Protein AF-A0A8T4Q9F1-F1 (afdb_monomer)

Structure (mmCIF, N/CA/C/O backbone):
data_AF-A0A8T4Q9F1-F1
#
_entry.id   AF-A0A8T4Q9F1-F1
#
loop_
_atom_site.group_PDB
_atom_site.id
_atom_site.type_symbol
_atom_site.label_atom_id
_atom_site.label_alt_id
_atom_site.label_comp_id
_atom_site.label_asym_id
_atom_site.label_entity_id
_atom_site.label_seq_id
_atom_site.pdbx_PDB_ins_code
_atom_site.Cartn_x
_atom_site.Cartn_y
_atom_site.Cartn_z
_atom_site.occupancy
_atom_site.B_iso_or_equiv
_atom_site.auth_seq_id
_atom_site.auth_comp_id
_atom_site.auth_asym_id
_atom_site.auth_atom_id
_atom_site.pdbx_PDB_model_num
ATOM 1 N N . MET A 1 1 ? 39.141 55.360 14.467 1.00 38.28 1 MET A N 1
ATOM 2 C CA . MET A 1 1 ? 37.665 55.366 14.444 1.00 38.28 1 MET A CA 1
ATOM 3 C C . MET A 1 1 ? 37.209 54.286 13.476 1.00 38.28 1 MET A C 1
ATOM 5 O O . MET A 1 1 ? 37.645 54.341 12.340 1.00 38.28 1 MET A O 1
ATOM 9 N N . VAL A 1 2 ? 36.342 53.379 13.956 1.00 38.06 2 VAL A N 1
ATOM 10 C CA . VAL A 1 2 ? 35.411 52.518 13.183 1.00 38.06 2 VAL A CA 1
ATOM 11 C C . VAL A 1 2 ? 36.057 51.375 12.369 1.00 38.06 2 VAL A C 1
ATOM 13 O O . VAL A 1 2 ? 37.018 51.597 11.656 1.00 38.06 2 VAL A O 1
ATOM 16 N N . ASN A 1 3 ? 35.577 50.131 12.326 1.00 32.66 3 ASN A N 1
ATOM 17 C CA . ASN A 1 3 ? 34.768 49.285 13.208 1.00 32.66 3 ASN A CA 1
ATOM 18 C C . ASN A 1 3 ? 34.869 47.852 12.635 1.00 32.66 3 ASN A C 1
ATOM 20 O O . ASN A 1 3 ? 35.064 47.673 11.433 1.00 32.66 3 ASN A O 1
ATOM 24 N N . LYS A 1 4 ? 34.725 46.838 13.491 1.00 44.53 4 LYS A N 1
ATOM 25 C CA . LYS A 1 4 ? 34.670 45.411 13.133 1.00 44.53 4 LYS A CA 1
ATOM 26 C C . LYS A 1 4 ? 33.524 45.120 12.158 1.00 44.53 4 LYS A C 1
ATOM 28 O 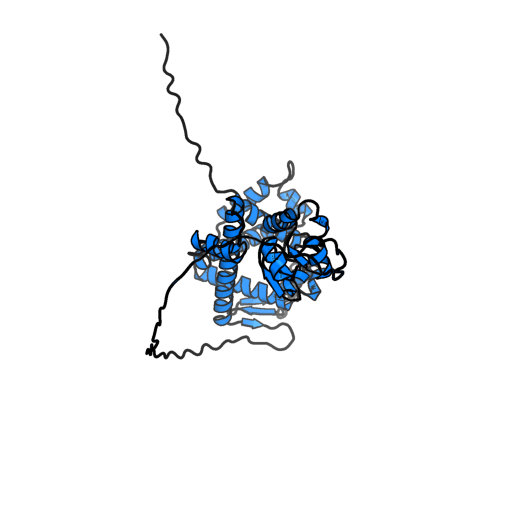O . LYS A 1 4 ? 32.406 45.538 12.433 1.00 44.53 4 LYS A O 1
ATOM 33 N N . MET A 1 5 ? 33.748 44.261 11.160 1.00 41.81 5 MET A N 1
ATOM 34 C CA . MET A 1 5 ? 32.703 43.365 10.640 1.00 41.81 5 MET A CA 1
ATOM 35 C C . MET A 1 5 ? 33.297 42.016 10.219 1.00 41.81 5 MET A C 1
ATOM 37 O O . MET A 1 5 ? 33.748 41.826 9.094 1.00 41.81 5 MET A O 1
ATOM 41 N N . ALA A 1 6 ? 33.253 41.061 11.147 1.00 40.97 6 ALA A N 1
ATOM 42 C CA . ALA A 1 6 ? 33.305 39.640 10.841 1.00 40.97 6 ALA A CA 1
ATOM 43 C C . ALA A 1 6 ? 31.920 39.218 10.322 1.00 40.97 6 ALA A C 1
ATOM 45 O O . ALA A 1 6 ? 30.938 39.277 11.062 1.00 40.97 6 ALA A O 1
ATOM 46 N N . LYS A 1 7 ? 31.820 38.809 9.052 1.00 39.88 7 LYS A N 1
ATOM 47 C CA . LYS A 1 7 ? 30.617 38.153 8.522 1.00 39.88 7 LYS A CA 1
ATOM 48 C C . LYS A 1 7 ? 30.745 36.644 8.714 1.00 39.88 7 LYS A C 1
ATOM 50 O O . LYS A 1 7 ? 31.521 35.975 8.040 1.00 39.88 7 LYS A O 1
ATOM 55 N N . SER A 1 8 ? 29.959 36.141 9.658 1.00 34.44 8 SER A N 1
ATOM 56 C CA . SER A 1 8 ? 29.651 34.727 9.861 1.00 34.44 8 SER A CA 1
ATOM 57 C C . SER A 1 8 ? 29.004 34.130 8.603 1.00 34.44 8 SER A C 1
ATOM 59 O O . SER A 1 8 ? 27.980 34.627 8.137 1.00 34.44 8 SER A O 1
ATOM 61 N N . ARG A 1 9 ? 29.595 33.062 8.050 1.00 37.81 9 ARG A N 1
ATOM 62 C CA . ARG A 1 9 ? 28.952 32.162 7.081 1.00 37.81 9 ARG A CA 1
ATOM 63 C C . ARG A 1 9 ? 28.342 30.997 7.864 1.00 37.81 9 ARG A C 1
ATOM 65 O O . ARG A 1 9 ? 29.061 30.087 8.265 1.00 37.81 9 ARG A O 1
ATOM 72 N N . LYS A 1 10 ? 27.024 31.014 8.083 1.00 33.78 10 LYS A N 1
ATOM 73 C CA . LYS A 1 10 ? 26.267 29.823 8.501 1.00 33.78 10 LYS A CA 1
ATOM 74 C C . LYS A 1 10 ? 25.841 29.050 7.252 1.00 33.78 10 LYS A C 1
ATOM 76 O O . LYS A 1 10 ? 25.086 29.562 6.431 1.00 33.78 10 LYS A O 1
ATOM 81 N N . SER A 1 11 ? 26.355 27.830 7.126 1.00 34.31 11 SER A N 1
ATOM 82 C CA . SER A 1 11 ? 25.918 26.824 6.156 1.00 34.31 11 SER A CA 1
ATOM 83 C C . SER A 1 11 ? 24.488 26.373 6.488 1.00 34.31 11 SER A C 1
ATOM 85 O O . SER A 1 11 ? 24.215 25.962 7.617 1.00 34.31 11 SER A O 1
ATOM 87 N N . LYS A 1 12 ? 23.570 26.488 5.520 1.00 32.50 12 LYS A N 1
ATOM 88 C CA . LYS A 1 12 ? 22.216 25.917 5.571 1.00 32.50 12 LYS A CA 1
ATOM 89 C C . LYS A 1 12 ? 22.329 24.400 5.381 1.00 32.50 12 LYS A C 1
ATOM 91 O O . LYS A 1 12 ? 22.600 23.940 4.278 1.00 32.50 12 LYS A O 1
ATOM 96 N N . LYS A 1 13 ? 22.082 23.623 6.438 1.00 35.84 13 LYS A N 1
ATOM 97 C CA . LYS A 1 13 ? 21.675 22.217 6.302 1.00 35.84 13 LYS A CA 1
ATOM 98 C C . LYS A 1 13 ? 20.203 22.205 5.883 1.00 35.84 13 LYS A C 1
ATOM 100 O O . LYS A 1 13 ? 19.342 22.519 6.699 1.00 35.84 13 LYS A O 1
ATOM 105 N N . ASN A 1 14 ? 19.924 21.881 4.622 1.00 32.72 14 ASN A N 1
ATOM 106 C CA . ASN A 1 14 ? 18.566 21.594 4.161 1.00 32.72 14 ASN A CA 1
ATOM 107 C C . ASN A 1 14 ? 18.160 20.197 4.651 1.00 32.72 14 ASN A C 1
ATOM 109 O O . ASN A 1 14 ? 18.843 19.211 4.382 1.00 32.72 14 ASN A O 1
ATOM 113 N N . GLY A 1 15 ? 17.071 20.148 5.421 1.00 33.56 15 GLY A N 1
ATOM 114 C CA . GLY A 1 15 ? 16.496 18.934 5.987 1.00 33.56 15 GLY A CA 1
ATOM 115 C C . GLY A 1 15 ? 15.670 18.163 4.960 1.00 33.56 15 GLY A C 1
ATOM 116 O O . GLY A 1 15 ? 14.719 18.686 4.388 1.00 33.56 15 GLY A O 1
ATOM 117 N N . LYS A 1 16 ? 16.037 16.896 4.780 1.00 39.25 16 LYS A N 1
ATOM 118 C CA . LYS A 1 16 ? 15.388 15.852 3.977 1.00 39.25 16 LYS A CA 1
ATOM 119 C C . LYS A 1 16 ? 14.131 15.322 4.704 1.00 39.25 16 LYS A C 1
ATOM 121 O O . LYS A 1 16 ? 14.110 14.172 5.117 1.00 39.25 16 LYS A O 1
ATOM 126 N N . ARG A 1 17 ? 13.145 16.191 4.985 1.00 38.00 17 ARG A N 1
ATOM 127 C CA . ARG A 1 17 ? 12.007 15.907 5.902 1.00 38.00 17 ARG A CA 1
ATOM 128 C C . ARG A 1 17 ? 10.610 16.109 5.287 1.00 38.00 17 ARG A C 1
ATOM 130 O O . ARG A 1 17 ? 9.630 16.138 6.015 1.00 38.00 17 ARG A O 1
ATOM 137 N N . ASN A 1 18 ? 10.512 16.300 3.971 1.00 39.88 18 ASN A N 1
ATOM 138 C CA . ASN A 1 18 ? 9.277 16.709 3.285 1.00 39.88 18 ASN A CA 1
ATOM 139 C C . ASN A 1 18 ? 8.565 15.599 2.487 1.00 39.88 18 ASN A C 1
ATOM 141 O O . ASN A 1 18 ? 7.410 15.797 2.136 1.00 39.88 18 ASN A O 1
ATOM 145 N N . SER A 1 19 ? 9.197 14.453 2.207 1.00 36.41 19 SER A N 1
ATOM 146 C CA . SER A 1 19 ? 8.595 13.444 1.314 1.00 36.41 19 SER A CA 1
ATOM 147 C C . SER A 1 19 ? 7.655 12.462 2.019 1.00 36.41 19 SER A C 1
ATOM 149 O O . SER A 1 19 ? 6.619 12.126 1.463 1.00 36.41 19 SER A O 1
ATOM 151 N N . THR A 1 20 ? 7.981 12.014 3.234 1.00 40.06 20 THR A N 1
ATOM 152 C CA . THR A 1 20 ? 7.113 11.125 4.035 1.00 40.06 20 THR A CA 1
ATOM 153 C C . THR A 1 20 ? 5.853 11.844 4.514 1.00 40.06 20 THR A C 1
ATOM 155 O O . THR A 1 20 ? 4.781 11.257 4.579 1.00 40.06 20 THR A O 1
ATOM 158 N N . ARG A 1 21 ? 5.976 13.151 4.752 1.00 43.66 21 ARG A N 1
ATOM 159 C CA . ARG A 1 21 ? 4.909 14.046 5.197 1.00 43.66 21 ARG A CA 1
ATOM 160 C C . ARG A 1 21 ? 3.755 14.143 4.195 1.00 43.66 21 ARG A C 1
ATOM 162 O O . ARG A 1 21 ? 2.612 13.895 4.547 1.00 43.66 21 ARG A O 1
ATOM 169 N N . ASN A 1 22 ? 4.068 14.394 2.925 1.00 33.06 22 ASN A N 1
ATOM 170 C CA . ASN A 1 22 ? 3.056 14.536 1.874 1.00 33.06 22 ASN A CA 1
ATOM 171 C C . ASN A 1 22 ? 2.354 13.203 1.532 1.00 33.06 22 ASN A C 1
ATOM 173 O O . ASN A 1 22 ? 1.244 13.217 1.014 1.00 33.06 22 ASN A O 1
ATOM 177 N N . PHE A 1 23 ? 2.987 12.061 1.823 1.00 39.44 23 PHE A N 1
ATOM 178 C CA . PHE A 1 23 ? 2.422 10.728 1.591 1.00 39.44 23 PHE A CA 1
ATOM 179 C C . PHE A 1 23 ? 1.445 10.314 2.702 1.00 39.44 23 PHE A C 1
ATOM 181 O O . PHE A 1 23 ? 0.358 9.828 2.408 1.00 39.44 23 PHE A O 1
ATOM 188 N N . ILE A 1 24 ? 1.789 10.579 3.968 1.00 43.66 24 ILE A N 1
ATOM 189 C CA . ILE A 1 24 ? 0.902 10.328 5.116 1.00 43.66 24 ILE A CA 1
ATOM 190 C C . ILE A 1 24 ? -0.340 11.235 5.042 1.00 43.66 24 ILE A C 1
ATOM 192 O O . ILE A 1 24 ? -1.453 10.748 5.211 1.00 43.66 24 ILE A O 1
ATOM 196 N N . LEU A 1 25 ? -0.168 12.512 4.681 1.00 39.31 25 LEU A N 1
ATOM 197 C CA . LEU A 1 25 ? -1.268 13.457 4.434 1.00 39.31 25 LEU A CA 1
ATOM 198 C C . LEU A 1 25 ? -2.156 13.053 3.251 1.00 39.31 25 LEU A C 1
ATOM 200 O O . LEU A 1 25 ? -3.374 13.138 3.353 1.00 39.31 25 LEU A O 1
ATOM 204 N N . GLY A 1 26 ? -1.568 12.572 2.151 1.00 41.94 26 GLY A N 1
ATOM 205 C CA . GLY A 1 26 ? -2.329 12.069 1.004 1.00 41.94 26 GLY A CA 1
ATOM 206 C C . GLY A 1 26 ? -3.182 10.847 1.352 1.00 41.94 26 GLY A C 1
ATOM 207 O O . GLY A 1 26 ? -4.326 10.770 0.923 1.00 41.94 26 GLY A O 1
ATOM 208 N N . LEU A 1 27 ? -2.664 9.936 2.184 1.00 44.47 27 LEU A N 1
ATOM 209 C CA . LEU A 1 27 ? -3.412 8.774 2.673 1.00 44.47 27 LEU A CA 1
ATOM 210 C C . LEU A 1 27 ? -4.505 9.159 3.678 1.00 44.47 27 LEU A C 1
ATOM 212 O O . LEU A 1 27 ? -5.595 8.608 3.599 1.00 44.47 27 LEU A O 1
ATOM 216 N N . ILE A 1 28 ? -4.252 10.120 4.574 1.00 47.94 28 ILE A N 1
ATOM 217 C CA . ILE A 1 28 ? -5.262 10.643 5.513 1.00 47.94 28 ILE A CA 1
ATOM 218 C C . ILE A 1 28 ? -6.404 11.318 4.749 1.00 47.94 28 ILE A C 1
ATOM 220 O O . ILE A 1 28 ? -7.565 11.035 5.015 1.00 47.94 28 ILE A O 1
ATOM 224 N N . ILE A 1 29 ? -6.092 12.173 3.772 1.00 47.12 29 ILE A N 1
ATOM 225 C CA . ILE A 1 29 ? -7.098 12.896 2.982 1.00 47.12 29 ILE A CA 1
ATOM 226 C C . ILE A 1 29 ? -7.872 11.931 2.072 1.00 47.12 29 ILE A C 1
ATOM 228 O O . ILE A 1 29 ? -9.091 12.024 2.003 1.00 47.12 29 ILE A O 1
ATOM 232 N N . LEU A 1 30 ? -7.206 10.962 1.433 1.00 39.56 30 LEU A N 1
ATOM 233 C CA . LEU A 1 30 ? -7.867 9.940 0.610 1.00 39.56 30 LEU A CA 1
ATOM 234 C C . LEU A 1 30 ? -8.804 9.052 1.446 1.00 39.56 30 LEU A C 1
ATOM 236 O O . LEU A 1 30 ? -9.907 8.741 1.007 1.00 39.56 30 LEU A O 1
ATOM 240 N N . PHE A 1 31 ? -8.399 8.679 2.663 1.00 47.72 31 PHE A N 1
ATOM 241 C CA . PHE A 1 31 ? -9.217 7.848 3.549 1.00 47.72 31 PHE A CA 1
ATOM 242 C C . PHE A 1 31 ? -10.358 8.638 4.210 1.00 47.72 31 PHE A C 1
ATOM 244 O O . PHE A 1 31 ? -11.457 8.107 4.353 1.00 47.72 31 PHE A O 1
ATOM 251 N N . LEU A 1 32 ? -10.145 9.922 4.531 1.00 44.62 32 LEU A N 1
ATOM 252 C CA . LEU A 1 32 ? -11.214 10.828 4.957 1.00 44.62 32 LEU A CA 1
ATOM 253 C C . LEU A 1 32 ? -12.250 10.993 3.840 1.00 44.62 32 LEU A C 1
ATOM 255 O O . LEU A 1 32 ? -13.429 10.821 4.102 1.00 44.62 32 LEU A O 1
ATOM 259 N N . VAL A 1 33 ? -11.840 11.189 2.582 1.00 44.47 33 VAL A N 1
ATOM 260 C CA . VAL A 1 33 ? -12.768 11.312 1.437 1.00 44.47 33 VAL A CA 1
ATOM 261 C C . VAL A 1 33 ? -13.593 10.035 1.198 1.00 44.47 33 VAL A C 1
ATOM 263 O O . VAL A 1 33 ? -14.753 10.132 0.810 1.00 44.47 33 VAL A O 1
ATOM 266 N N . VAL A 1 34 ? -13.065 8.843 1.507 1.00 42.94 34 VAL A N 1
ATOM 267 C CA . VAL A 1 34 ? -13.836 7.578 1.473 1.00 42.94 34 VAL A CA 1
ATOM 268 C C . VAL A 1 34 ? -14.749 7.415 2.702 1.00 42.94 34 VAL A C 1
ATOM 270 O O . VAL A 1 34 ? -15.798 6.777 2.614 1.00 42.94 34 VAL A O 1
ATOM 273 N N . ALA A 1 35 ? -14.414 8.026 3.842 1.00 44.94 35 ALA A N 1
ATOM 274 C CA . ALA A 1 35 ? -15.287 8.075 5.017 1.00 44.94 35 ALA A CA 1
ATOM 275 C C . ALA A 1 35 ? -16.473 9.055 4.855 1.00 44.94 35 ALA A C 1
ATOM 277 O O . ALA A 1 35 ? -17.467 8.926 5.572 1.00 44.94 35 ALA A O 1
ATOM 278 N N . ILE A 1 36 ? -16.409 9.983 3.893 1.00 47.00 36 ILE A N 1
ATOM 279 C CA . ILE A 1 36 ? -17.383 11.067 3.671 1.00 47.00 36 ILE A CA 1
ATOM 280 C C . ILE A 1 36 ? -18.444 10.661 2.636 1.00 47.00 36 ILE A C 1
ATOM 282 O O . ILE A 1 36 ? -18.662 11.310 1.619 1.00 47.00 36 ILE A O 1
ATOM 286 N N . VAL A 1 37 ? -19.158 9.569 2.906 1.00 42.25 37 VAL A N 1
ATOM 287 C CA . VAL A 1 37 ? -20.523 9.375 2.380 1.00 42.25 37 VAL A CA 1
ATOM 288 C C . VAL A 1 37 ? -21.377 8.754 3.483 1.00 42.25 37 VAL A C 1
ATOM 290 O O . VAL A 1 37 ? -21.881 7.643 3.365 1.00 42.25 37 VAL A O 1
ATOM 293 N N . VAL A 1 38 ? -21.531 9.466 4.599 1.00 46.28 38 VAL A N 1
ATOM 294 C CA . VAL A 1 38 ? -22.554 9.142 5.598 1.00 46.28 38 VAL A CA 1
ATOM 295 C C . VAL A 1 38 ? -23.285 10.417 5.962 1.00 46.28 38 VAL A C 1
ATOM 297 O O . VAL A 1 38 ? -22.778 11.257 6.693 1.00 46.28 38 VAL A O 1
ATOM 300 N N . THR A 1 39 ? -24.528 10.531 5.506 1.00 45.88 39 THR A N 1
ATOM 301 C CA . THR A 1 39 ? -25.526 11.285 6.259 1.00 45.88 39 THR A CA 1
ATOM 302 C C . THR A 1 39 ? -26.802 10.447 6.344 1.00 45.88 39 THR A C 1
ATOM 304 O O . THR A 1 39 ? -27.471 10.201 5.346 1.00 45.88 39 THR A O 1
ATOM 307 N N . LEU A 1 40 ? -27.100 9.967 7.557 1.00 42.16 40 LEU A N 1
ATOM 308 C CA . LEU A 1 40 ? -28.289 10.297 8.360 1.00 42.16 40 LEU A CA 1
ATOM 309 C C . LEU A 1 40 ? -28.811 9.112 9.191 1.00 42.16 40 LEU A C 1
ATOM 311 O O . LEU A 1 40 ? -29.410 8.171 8.684 1.00 42.16 40 LEU A O 1
ATOM 315 N N . THR A 1 41 ? -28.682 9.313 10.506 1.00 47.19 41 THR A N 1
ATOM 316 C CA . THR A 1 41 ? -29.600 8.923 11.590 1.00 47.19 41 THR A CA 1
ATOM 317 C C . THR A 1 41 ? -29.928 7.442 11.771 1.00 47.19 41 THR A C 1
ATOM 319 O O . THR A 1 41 ? -30.798 6.907 11.090 1.00 47.19 41 THR A O 1
ATOM 322 N N . SER A 1 42 ? -29.378 6.845 12.833 1.00 38.22 42 SER A N 1
ATOM 323 C CA . SER A 1 42 ? -30.097 5.909 13.709 1.00 38.22 42 SER A CA 1
ATOM 324 C C . SER A 1 42 ? -29.481 5.906 15.115 1.00 38.22 42 SER A C 1
ATOM 326 O O . SER A 1 42 ? -28.274 6.045 15.278 1.00 38.22 42 SER A O 1
ATOM 328 N N . ASP A 1 43 ? -30.361 5.857 16.111 1.00 38.56 43 ASP A N 1
ATOM 329 C CA . ASP A 1 43 ? -30.145 6.017 17.549 1.00 38.56 43 ASP A CA 1
ATOM 330 C C . ASP A 1 43 ? -28.975 5.226 18.163 1.00 38.56 43 ASP A C 1
ATOM 332 O O . ASP A 1 43 ? -28.823 4.025 17.959 1.00 38.56 43 ASP A O 1
ATOM 336 N N . LEU A 1 44 ? -28.239 5.898 19.056 1.00 41.44 44 LEU A N 1
ATOM 337 C CA . LEU A 1 44 ? -27.177 5.360 19.919 1.00 41.44 44 LEU A CA 1
ATOM 338 C C . LEU A 1 44 ? -27.712 4.457 21.053 1.00 41.44 44 LEU A C 1
ATOM 340 O O . LEU A 1 44 ? -27.317 4.622 22.210 1.00 41.44 44 LEU A O 1
ATOM 344 N N . ASN A 1 45 ? -28.639 3.538 20.763 1.00 54.19 45 ASN A N 1
ATOM 345 C CA . ASN A 1 45 ? -28.955 2.430 21.670 1.00 54.19 45 ASN A CA 1
ATOM 346 C C . ASN A 1 45 ? -29.703 1.273 20.960 1.00 54.19 45 ASN A C 1
ATOM 348 O O . ASN A 1 45 ? -30.939 1.236 20.996 1.00 54.19 45 ASN A O 1
ATOM 352 N N . PRO A 1 46 ? -29.001 0.314 20.328 1.00 47.03 46 PRO A N 1
ATOM 353 C CA . PRO A 1 46 ? -29.633 -0.885 19.782 1.00 47.03 46 PRO A CA 1
ATOM 354 C C . PRO A 1 46 ? -30.058 -1.868 20.899 1.00 47.03 46 PRO A C 1
ATOM 356 O O . PRO A 1 46 ? -29.528 -1.830 22.016 1.00 47.03 46 PRO A O 1
ATOM 359 N N . PRO A 1 47 ? -31.065 -2.730 20.651 1.00 41.56 47 PRO A N 1
ATOM 360 C CA . PRO A 1 47 ? -31.576 -3.674 21.639 1.00 41.56 47 PRO A CA 1
ATOM 361 C C . PRO A 1 47 ? -30.524 -4.737 21.978 1.00 41.56 47 PRO A C 1
ATOM 363 O O . PRO A 1 47 ? -29.871 -5.292 21.102 1.00 41.56 47 PRO A O 1
ATOM 366 N N . LYS A 1 48 ? -30.396 -5.034 23.276 1.00 48.62 48 LYS A N 1
ATOM 367 C CA . LYS A 1 48 ? -29.553 -6.104 23.824 1.00 48.62 48 LYS A CA 1
ATOM 368 C C . LYS A 1 48 ? -30.148 -7.480 23.522 1.00 48.62 48 LYS A C 1
ATOM 370 O O . LYS A 1 48 ? -30.723 -8.086 24.418 1.00 48.62 48 LYS A O 1
ATOM 375 N N . ASP A 1 49 ? -29.963 -7.964 22.307 1.00 49.91 49 ASP A N 1
ATOM 376 C CA . ASP A 1 49 ? -30.058 -9.382 21.962 1.00 49.91 49 ASP A CA 1
ATOM 377 C C . ASP A 1 49 ? -28.787 -9.732 21.168 1.00 49.91 49 ASP A C 1
ATOM 379 O O . ASP A 1 49 ? -28.335 -8.914 20.375 1.00 49.91 49 ASP A O 1
ATOM 383 N N . GLU A 1 50 ? -28.165 -10.881 21.465 1.00 58.38 50 GLU A N 1
ATOM 384 C CA . GLU A 1 50 ? -26.823 -11.320 21.021 1.00 58.38 50 GLU A CA 1
ATOM 385 C C . GLU A 1 50 ? -26.348 -10.708 19.685 1.00 58.38 50 GLU A C 1
ATOM 387 O O . GLU A 1 50 ? -26.724 -11.168 18.608 1.00 58.38 50 GLU A O 1
ATOM 392 N N . GLU A 1 51 ? -25.513 -9.664 19.764 1.00 66.00 51 GLU A N 1
ATOM 393 C CA . GLU A 1 51 ? -24.987 -8.949 18.596 1.00 66.00 51 GLU A CA 1
ATOM 394 C C . GLU A 1 51 ? -24.302 -9.930 17.637 1.00 66.00 51 GLU A C 1
ATOM 396 O O . GLU A 1 51 ? -23.361 -10.637 18.014 1.00 66.00 51 GLU A O 1
ATOM 401 N N . ALA A 1 52 ? -24.788 -9.984 16.394 1.00 85.50 52 ALA A N 1
ATOM 402 C CA . ALA A 1 52 ? -24.273 -10.892 15.379 1.00 85.50 52 ALA A CA 1
ATOM 403 C C . ALA A 1 52 ? -22.775 -10.641 15.152 1.00 85.50 52 ALA A C 1
ATOM 405 O O . ALA A 1 52 ? -22.361 -9.549 14.756 1.00 85.50 52 ALA A O 1
ATOM 406 N N . VAL A 1 53 ? -21.948 -11.661 15.369 1.00 89.12 53 VAL A N 1
ATOM 407 C CA . VAL A 1 53 ? -20.491 -11.586 15.200 1.00 89.12 53 VAL A CA 1
ATOM 408 C C . VAL A 1 53 ? -20.128 -12.043 13.789 1.00 89.12 53 VAL A C 1
ATOM 410 O O . VAL A 1 53 ? -20.575 -13.101 13.361 1.00 89.12 53 VAL A O 1
ATOM 413 N N . ALA A 1 54 ? -19.320 -11.255 13.079 1.00 87.69 54 ALA A N 1
ATOM 414 C CA . ALA A 1 54 ? -18.825 -11.577 11.742 1.00 87.69 54 ALA A CA 1
ATOM 415 C C . ALA A 1 54 ? -17.560 -12.443 11.782 1.00 87.69 54 ALA A C 1
ATOM 417 O O . ALA A 1 54 ? -17.395 -13.330 10.948 1.00 87.69 54 ALA A O 1
ATOM 418 N N . ALA A 1 55 ? -16.679 -12.203 12.755 1.00 90.31 55 ALA A N 1
ATOM 419 C CA . ALA A 1 55 ? -15.523 -13.048 13.028 1.00 90.31 55 ALA A CA 1
ATOM 420 C C . ALA A 1 55 ? -15.019 -12.869 14.466 1.00 90.31 55 ALA A C 1
ATOM 422 O O . ALA A 1 55 ? -15.343 -11.884 15.133 1.00 90.31 55 ALA A O 1
ATOM 423 N N . THR A 1 56 ? -14.184 -13.791 14.935 1.00 88.44 56 THR A N 1
ATOM 424 C CA . THR A 1 56 ? -13.377 -13.611 16.145 1.00 88.44 56 THR A CA 1
ATOM 425 C C . THR A 1 56 ? -11.898 -13.808 15.853 1.00 88.44 56 THR A C 1
ATOM 427 O O . THR A 1 56 ? -11.547 -14.737 15.131 1.00 88.44 56 THR A O 1
ATOM 430 N N . VAL A 1 57 ? -11.045 -12.978 16.452 1.00 88.56 57 VAL A N 1
ATOM 431 C CA . VAL A 1 57 ? -9.585 -13.004 16.297 1.00 88.56 57 VAL A CA 1
ATOM 432 C C . VAL A 1 57 ? -8.943 -13.059 17.681 1.00 88.56 57 VAL A C 1
ATOM 434 O O . VAL A 1 57 ? -8.984 -12.084 18.430 1.00 88.56 57 VAL A O 1
ATOM 437 N N . ASN A 1 58 ? -8.374 -14.204 18.057 1.00 87.88 58 ASN A N 1
ATOM 438 C CA . ASN A 1 58 ? -7.821 -14.462 19.394 1.00 87.88 58 ASN A CA 1
ATOM 439 C C . ASN A 1 58 ? -8.824 -14.140 20.528 1.00 87.88 58 ASN A C 1
ATOM 441 O O . ASN A 1 58 ? -8.465 -13.594 21.572 1.00 87.88 58 ASN A O 1
ATOM 445 N N . GLY A 1 59 ? -10.107 -14.442 20.297 1.00 83.50 59 GLY A N 1
ATOM 446 C CA . GLY A 1 59 ? -11.215 -14.163 21.218 1.00 83.50 59 GLY A CA 1
ATOM 447 C C . GLY A 1 59 ? -11.793 -12.741 21.148 1.00 83.50 59 GLY A C 1
ATOM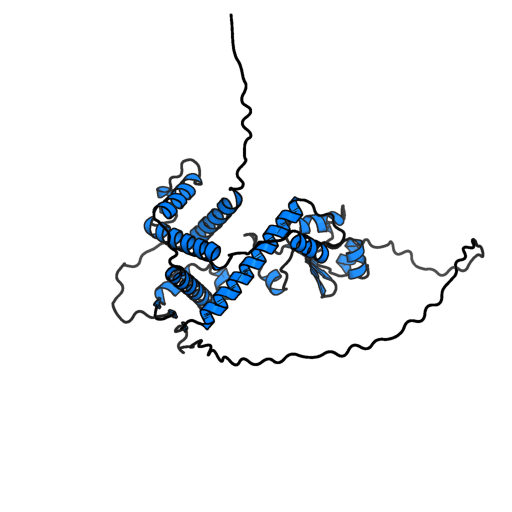 448 O O . GLY A 1 59 ? -12.842 -12.491 21.745 1.00 83.50 59 GLY A O 1
ATOM 449 N N . GLU A 1 60 ? -11.169 -11.820 20.409 1.00 80.88 60 GLU A N 1
ATOM 450 C CA . GLU A 1 60 ? -11.712 -10.484 20.140 1.00 80.88 60 GLU A CA 1
ATOM 451 C C . GLU A 1 60 ? -12.779 -10.555 19.044 1.00 80.88 60 GLU A C 1
ATOM 453 O O . GLU A 1 60 ? -12.567 -11.178 18.007 1.00 80.88 60 GLU A O 1
ATOM 458 N N . LYS A 1 61 ? -13.948 -9.949 19.273 1.00 84.75 61 LYS A N 1
ATOM 459 C CA . LYS A 1 61 ? -15.093 -10.031 18.357 1.00 84.75 61 LYS A CA 1
ATOM 460 C C . LYS A 1 61 ? -15.071 -8.896 17.339 1.00 84.75 61 LYS A C 1
ATOM 462 O O . LYS A 1 61 ? -14.984 -7.732 17.714 1.00 84.75 61 LYS A O 1
ATOM 467 N N . ILE A 1 62 ? -15.268 -9.244 16.073 1.00 80.94 62 ILE A N 1
ATOM 468 C CA . ILE A 1 62 ? -15.589 -8.318 14.987 1.00 80.94 62 ILE A CA 1
ATOM 469 C C . ILE A 1 62 ? -17.092 -8.431 14.738 1.00 80.94 62 ILE A C 1
ATOM 471 O O . ILE A 1 62 ? -17.581 -9.479 14.315 1.00 80.94 62 ILE A O 1
ATOM 475 N N . TYR A 1 63 ? -17.837 -7.369 15.031 1.00 83.69 63 TYR A N 1
ATOM 476 C CA . TYR A 1 63 ? -19.295 -7.361 14.903 1.00 83.69 63 TYR A CA 1
ATOM 477 C C . TYR A 1 63 ? -19.746 -7.183 13.452 1.00 83.69 63 TYR A C 1
ATOM 479 O O . TYR A 1 63 ? -19.140 -6.437 12.682 1.00 83.69 63 TYR A O 1
ATOM 487 N N . SER A 1 64 ? -20.846 -7.845 13.093 1.00 87.00 64 SER A N 1
ATOM 488 C CA . SER A 1 64 ? -21.418 -7.775 11.741 1.00 87.00 64 SER A CA 1
ATOM 489 C C . SER A 1 64 ? -21.910 -6.374 11.408 1.00 87.00 64 SER A C 1
ATOM 491 O O . SER A 1 64 ? -21.713 -5.923 10.290 1.00 87.00 64 SER A O 1
ATOM 493 N N . GLU A 1 65 ? -22.464 -5.652 12.386 1.00 83.50 65 GLU A N 1
ATOM 494 C CA . GLU A 1 65 ? -22.891 -4.260 12.211 1.00 83.50 65 GLU A CA 1
ATOM 495 C C . GLU A 1 65 ? -21.728 -3.355 11.790 1.00 83.50 65 GLU A C 1
ATOM 497 O O . GLU A 1 65 ? -21.863 -2.554 10.868 1.00 83.50 65 GLU A O 1
ATOM 502 N N . TYR A 1 66 ? -20.554 -3.528 12.406 1.00 77.94 66 TYR A N 1
ATOM 503 C CA . TYR A 1 66 ? -19.359 -2.785 12.015 1.00 77.94 66 TYR A CA 1
ATOM 504 C C . TYR A 1 66 ? -18.929 -3.137 10.587 1.00 77.94 66 TYR A C 1
ATOM 506 O O . TYR A 1 66 ? -18.682 -2.235 9.788 1.00 77.94 66 TYR A O 1
ATOM 514 N N . LEU A 1 67 ? -18.869 -4.430 10.246 1.00 82.44 67 LEU A N 1
ATOM 515 C CA . LEU A 1 67 ? -18.528 -4.877 8.892 1.00 82.44 67 LEU A CA 1
ATOM 516 C C . LEU A 1 67 ? -19.491 -4.298 7.846 1.00 82.44 67 LEU A C 1
ATOM 518 O O . LEU A 1 67 ? -19.047 -3.798 6.814 1.00 82.44 67 LEU A O 1
ATOM 522 N N . ASP A 1 68 ? -20.793 -4.346 8.119 1.00 87.12 68 ASP A N 1
ATOM 523 C CA . ASP A 1 68 ? -21.836 -3.850 7.226 1.00 87.12 68 ASP A CA 1
ATOM 524 C C . ASP A 1 68 ? -21.732 -2.334 7.040 1.00 87.12 68 ASP A C 1
ATOM 526 O O . ASP A 1 68 ? -21.701 -1.868 5.900 1.00 87.12 68 ASP A O 1
ATOM 530 N N . ALA A 1 69 ? -21.553 -1.579 8.126 1.00 79.56 69 ALA A N 1
ATOM 531 C CA . ALA A 1 69 ? -21.361 -0.132 8.073 1.00 79.56 69 ALA A CA 1
ATOM 532 C C . ALA A 1 69 ? -20.096 0.272 7.295 1.00 79.56 69 ALA A C 1
ATOM 534 O O . ALA A 1 69 ? -20.097 1.283 6.594 1.00 79.56 69 ALA A O 1
ATOM 535 N N . GLN A 1 70 ? -19.006 -0.501 7.383 1.00 76.19 70 GLN A N 1
ATOM 536 C CA . GLN A 1 70 ? -17.821 -0.259 6.551 1.00 76.19 70 GLN A CA 1
ATOM 537 C C . GLN A 1 70 ? -18.057 -0.667 5.088 1.00 76.19 70 GLN A C 1
ATOM 539 O O . GLN A 1 70 ? -17.581 0.012 4.179 1.00 76.19 70 GLN A O 1
ATOM 544 N N . TYR A 1 71 ? -18.814 -1.737 4.833 1.00 84.81 71 TYR A N 1
ATOM 545 C CA . TYR A 1 71 ? -19.107 -2.192 3.474 1.00 84.81 71 TYR A CA 1
ATOM 546 C C . TYR A 1 71 ? -20.027 -1.236 2.712 1.00 84.81 71 TYR A C 1
ATOM 548 O O . TYR A 1 71 ? -19.874 -1.052 1.505 1.00 84.81 71 TYR A O 1
ATOM 556 N N . GLU A 1 72 ? -20.963 -0.589 3.404 1.00 88.81 72 GLU A N 1
ATOM 557 C CA . GLU A 1 72 ? -21.836 0.429 2.814 1.00 88.81 72 GLU A CA 1
ATOM 558 C C . GLU A 1 72 ? -21.049 1.608 2.230 1.00 88.81 72 GLU A C 1
ATOM 560 O O . GLU A 1 72 ? -21.449 2.148 1.196 1.00 88.81 72 GLU A O 1
ATOM 565 N N . LYS A 1 73 ? -19.888 1.934 2.814 1.00 76.88 73 LYS A N 1
ATOM 566 C CA . LYS A 1 73 ? -18.981 2.986 2.327 1.00 76.88 73 LYS A CA 1
ATOM 567 C C . LYS A 1 73 ? -18.229 2.601 1.056 1.00 76.88 73 LYS A C 1
ATOM 569 O O . LYS A 1 73 ? -17.714 3.476 0.368 1.00 76.88 73 LYS A O 1
ATOM 574 N N . VAL A 1 74 ? -18.157 1.311 0.720 1.00 77.12 74 VAL A N 1
ATOM 575 C CA . VAL A 1 74 ? -17.522 0.862 -0.523 1.00 77.12 74 VAL A CA 1
ATOM 576 C C . VAL A 1 74 ? -18.365 1.362 -1.702 1.00 77.12 74 VAL A C 1
ATOM 578 O O . VAL A 1 74 ? -19.550 1.000 -1.777 1.00 77.12 74 VAL A O 1
ATOM 581 N N . PRO A 1 75 ? -17.784 2.144 -2.638 1.00 82.69 75 PRO A N 1
ATOM 582 C CA . PRO A 1 75 ? -18.480 2.609 -3.832 1.00 82.69 75 PRO A CA 1
ATOM 583 C C . PRO A 1 75 ? -19.145 1.454 -4.576 1.00 82.69 75 PRO A C 1
ATOM 585 O O . PRO A 1 75 ? -18.541 0.396 -4.762 1.00 82.69 75 PRO A O 1
ATOM 588 N N . GLU A 1 76 ? -20.386 1.649 -5.025 1.00 84.44 76 GLU A N 1
ATOM 589 C CA . GLU A 1 76 ? -21.185 0.588 -5.653 1.00 84.44 76 GLU A CA 1
ATOM 590 C C . GLU A 1 76 ? -20.462 -0.059 -6.844 1.00 84.44 76 GLU A C 1
ATOM 592 O O . GLU A 1 76 ? -20.533 -1.272 -7.033 1.00 84.44 76 GLU A O 1
ATOM 597 N N . GLN A 1 77 ? -19.684 0.735 -7.583 1.00 82.44 77 GLN A N 1
ATOM 598 C CA . GLN A 1 77 ? -18.894 0.296 -8.732 1.00 82.44 77 GLN A CA 1
ATOM 599 C C . GLN A 1 77 ? -17.820 -0.736 -8.355 1.00 82.44 77 GLN A C 1
ATOM 601 O O . GLN A 1 77 ? -17.476 -1.584 -9.173 1.00 82.44 77 GLN A O 1
ATOM 606 N N . LEU A 1 78 ? -17.311 -0.688 -7.121 1.00 76.00 78 LEU A N 1
ATOM 607 C CA . LEU A 1 78 ? -16.264 -1.584 -6.628 1.00 76.00 78 LEU A CA 1
ATOM 608 C C . LEU A 1 78 ? -16.822 -2.852 -5.977 1.00 76.00 78 LEU A C 1
ATOM 610 O O . LEU A 1 78 ? -16.089 -3.827 -5.821 1.00 76.00 78 LEU A O 1
ATOM 614 N N . ARG A 1 79 ? -18.114 -2.892 -5.625 1.00 80.88 79 ARG A N 1
ATOM 615 C CA . ARG A 1 79 ? -18.708 -4.012 -4.867 1.00 80.88 79 ARG A CA 1
ATOM 616 C C . ARG A 1 79 ? -18.684 -5.351 -5.610 1.00 80.88 79 ARG A C 1
ATOM 618 O O . ARG A 1 79 ? -18.743 -6.396 -4.970 1.00 80.88 79 ARG A O 1
ATOM 625 N N . ALA A 1 80 ? -18.567 -5.338 -6.940 1.00 81.81 80 ALA A N 1
ATOM 626 C CA . ALA A 1 80 ? -18.437 -6.557 -7.741 1.00 81.81 80 ALA A CA 1
ATOM 627 C C . ALA A 1 80 ? -17.100 -7.287 -7.507 1.00 81.81 80 ALA A C 1
ATOM 629 O O . ALA A 1 80 ? -17.063 -8.514 -7.527 1.00 81.81 80 ALA A O 1
ATOM 630 N N . SER A 1 81 ? -16.014 -6.543 -7.279 1.00 76.62 81 SER A N 1
ATOM 631 C CA . SER A 1 81 ? -14.666 -7.081 -7.044 1.00 76.62 81 SER A CA 1
ATOM 632 C C . SER A 1 81 ? -14.236 -7.012 -5.578 1.00 76.62 81 SER A C 1
ATOM 634 O O . SER A 1 81 ? -13.332 -7.732 -5.166 1.00 76.62 81 SER A O 1
ATOM 636 N N . TYR A 1 82 ? -14.879 -6.158 -4.786 1.00 80.25 82 TYR A N 1
ATOM 637 C CA . TYR A 1 82 ? -14.598 -5.947 -3.374 1.00 80.25 82 TYR A CA 1
ATOM 638 C C . TYR A 1 82 ? -15.807 -6.407 -2.555 1.00 80.25 82 TYR A C 1
ATOM 640 O O . TYR A 1 82 ? -16.804 -5.695 -2.406 1.00 80.25 82 TYR A O 1
ATOM 648 N N . THR A 1 83 ? -15.758 -7.656 -2.093 1.00 88.00 83 THR A N 1
ATOM 649 C CA . THR A 1 83 ? -16.859 -8.307 -1.368 1.00 88.00 83 THR A CA 1
ATOM 650 C C . THR A 1 83 ? -16.781 -8.033 0.136 1.00 88.00 83 THR A C 1
ATOM 652 O O . THR A 1 83 ? -15.746 -7.607 0.649 1.00 88.00 83 THR A O 1
ATOM 655 N N . LYS A 1 84 ? -17.861 -8.326 0.874 1.00 86.50 84 LYS A N 1
ATOM 656 C CA . LYS A 1 84 ? -17.845 -8.276 2.349 1.00 86.50 84 LYS A CA 1
ATOM 657 C C . LYS A 1 84 ? -16.762 -9.173 2.951 1.00 86.50 84 LYS A C 1
ATOM 659 O O . LYS A 1 84 ? -16.184 -8.804 3.963 1.00 86.50 84 LYS A O 1
ATOM 664 N N . GLN A 1 85 ? -16.468 -10.307 2.312 1.00 87.44 85 GLN A N 1
ATOM 665 C CA . GLN A 1 85 ? -15.387 -11.200 2.728 1.00 87.44 85 GLN A CA 1
ATOM 666 C C . GLN A 1 85 ? -14.022 -10.514 2.608 1.00 87.44 85 GLN A C 1
ATOM 668 O O . GLN A 1 85 ? -13.270 -10.499 3.571 1.00 87.44 85 GLN A O 1
ATOM 673 N N . VAL A 1 86 ? -13.740 -9.864 1.472 1.00 85.06 86 VAL A N 1
ATOM 674 C CA . VAL A 1 86 ? -12.476 -9.131 1.269 1.00 85.06 86 VAL A CA 1
ATOM 675 C C . VAL A 1 86 ? -12.306 -8.022 2.310 1.00 85.06 86 VAL A C 1
ATOM 677 O O . VAL A 1 86 ? -11.223 -7.855 2.867 1.00 85.06 86 VAL A O 1
ATOM 680 N N . LEU A 1 87 ? -13.375 -7.281 2.607 1.00 86.12 87 LEU A N 1
ATOM 681 C CA . LEU A 1 87 ? -13.350 -6.265 3.657 1.00 86.12 87 LEU A CA 1
ATOM 682 C C . LEU A 1 87 ? -13.133 -6.879 5.047 1.00 86.12 87 LEU A C 1
ATOM 684 O O . LEU A 1 87 ? -12.343 -6.354 5.829 1.00 86.12 87 LEU A O 1
ATOM 688 N N . LEU A 1 88 ? -13.808 -7.990 5.357 1.00 88.44 88 LEU A N 1
ATOM 689 C CA . LEU A 1 88 ? -13.633 -8.695 6.624 1.00 88.44 88 LEU A CA 1
ATOM 690 C C . LEU A 1 88 ? -12.190 -9.175 6.798 1.00 88.44 88 LEU A C 1
ATOM 692 O O . LEU A 1 88 ? -11.619 -8.969 7.864 1.00 88.44 88 LEU A O 1
ATOM 696 N N . ASP A 1 89 ? -11.580 -9.738 5.755 1.00 85.62 89 ASP A N 1
ATOM 697 C CA . ASP A 1 89 ? -10.179 -10.157 5.778 1.00 85.62 89 ASP A CA 1
ATOM 698 C C . ASP A 1 89 ? -9.235 -8.982 6.067 1.00 85.62 89 ASP A C 1
ATOM 700 O O . ASP A 1 89 ? -8.331 -9.114 6.892 1.00 85.62 89 ASP A O 1
ATOM 704 N N . GLN A 1 90 ? -9.488 -7.805 5.485 1.00 81.50 90 GLN A N 1
ATOM 705 C CA . GLN A 1 90 ? -8.716 -6.593 5.791 1.00 81.50 90 GLN A CA 1
ATOM 706 C C . GLN A 1 90 ? -8.911 -6.108 7.234 1.00 81.50 90 GLN A C 1
ATOM 708 O O . GLN A 1 90 ? -7.961 -5.638 7.865 1.00 81.50 90 GLN A O 1
ATOM 713 N N . ILE A 1 91 ? -10.127 -6.217 7.775 1.00 82.81 91 ILE A N 1
ATOM 714 C CA . ILE A 1 91 ? -10.407 -5.879 9.176 1.00 82.81 91 ILE A CA 1
ATOM 715 C C . ILE A 1 91 ? -9.676 -6.851 10.109 1.00 82.81 91 ILE A C 1
ATOM 717 O O . ILE A 1 91 ? -9.041 -6.402 11.062 1.00 82.81 91 ILE A O 1
ATOM 721 N N . ILE A 1 92 ? -9.711 -8.156 9.820 1.00 87.88 92 ILE A N 1
ATOM 722 C CA . ILE A 1 92 ? -8.974 -9.186 10.568 1.00 87.88 92 ILE A CA 1
ATOM 723 C C . ILE A 1 92 ? -7.477 -8.866 10.566 1.00 87.88 92 ILE A C 1
ATOM 725 O O . ILE A 1 92 ? -6.859 -8.829 11.630 1.00 87.88 92 ILE A O 1
ATOM 729 N N . ASP A 1 93 ? -6.905 -8.555 9.402 1.00 87.25 93 ASP A N 1
ATOM 730 C CA . ASP A 1 93 ? -5.485 -8.226 9.289 1.00 87.25 93 ASP A CA 1
ATOM 731 C C . ASP A 1 93 ? -5.111 -6.989 10.122 1.00 87.25 93 ASP A C 1
ATOM 733 O O . ASP A 1 93 ? -4.085 -6.975 10.809 1.00 87.25 93 ASP A O 1
ATOM 737 N N . ARG A 1 94 ? -5.965 -5.957 10.125 1.00 82.50 94 ARG A N 1
ATOM 738 C CA . ARG A 1 94 ? -5.781 -4.752 10.951 1.00 82.50 94 ARG A CA 1
ATOM 739 C C . ARG A 1 94 ? -5.850 -5.072 12.447 1.00 82.50 94 ARG A C 1
ATOM 741 O O . ARG A 1 94 ? -5.007 -4.586 13.201 1.00 82.50 94 ARG A O 1
ATOM 748 N N . VAL A 1 95 ? -6.802 -5.907 12.873 1.00 85.31 95 VAL A N 1
ATOM 749 C CA . VAL A 1 95 ? -6.916 -6.367 14.270 1.00 85.31 95 VAL A CA 1
ATOM 750 C C . VAL A 1 95 ? -5.647 -7.103 14.696 1.00 85.31 95 VAL A C 1
ATOM 752 O O . VAL A 1 95 ? -5.076 -6.781 15.737 1.00 85.31 95 VAL A O 1
ATOM 755 N N . LEU A 1 96 ? -5.142 -8.023 13.870 1.00 88.56 96 LEU A N 1
ATOM 756 C CA . LEU A 1 96 ? -3.900 -8.748 14.145 1.00 88.56 96 LEU A CA 1
ATOM 757 C C . LEU A 1 96 ? -2.703 -7.808 14.302 1.00 88.56 96 LEU A C 1
ATOM 759 O O . LEU A 1 96 ? -1.933 -7.943 15.253 1.00 88.56 96 LEU A O 1
ATOM 763 N N . VAL A 1 97 ? -2.568 -6.813 13.421 1.00 85.69 97 VAL A N 1
ATOM 764 C CA . VAL A 1 97 ? -1.509 -5.803 13.544 1.00 85.69 97 VAL A CA 1
ATOM 765 C C . VAL A 1 97 ? -1.612 -5.048 14.873 1.00 85.69 97 VAL A C 1
ATOM 767 O O . VAL A 1 97 ? -0.598 -4.850 15.540 1.00 85.69 97 VAL A O 1
ATOM 770 N N . PHE A 1 98 ? -2.812 -4.643 15.295 1.00 83.81 98 PHE A N 1
ATOM 771 C CA . PHE A 1 98 ? -2.991 -3.924 16.560 1.00 83.81 98 PHE A CA 1
ATOM 772 C C . PHE A 1 98 ? -2.740 -4.795 17.788 1.00 83.81 98 PHE A C 1
ATOM 774 O O . PHE A 1 98 ? -2.145 -4.318 18.757 1.00 83.81 98 PHE A O 1
ATOM 781 N N . GLN A 1 99 ? -3.102 -6.076 17.740 1.00 86.81 99 GLN A N 1
ATOM 782 C CA . GLN A 1 99 ? -2.747 -7.029 18.788 1.00 86.81 99 GLN A CA 1
ATOM 783 C C . GLN A 1 99 ? -1.224 -7.194 18.892 1.00 86.81 99 GLN A C 1
ATOM 785 O O . GLN A 1 99 ? -0.680 -7.155 19.997 1.00 86.81 99 GLN A O 1
ATOM 790 N N . GLU A 1 100 ? -0.511 -7.307 17.769 1.00 93.56 100 GLU A N 1
ATOM 791 C CA . GLU A 1 100 ? 0.957 -7.375 17.762 1.00 93.56 100 GLU A CA 1
ATOM 792 C C . GLU A 1 100 ? 1.613 -6.066 18.222 1.00 93.56 100 GLU A C 1
ATOM 794 O O . GLU A 1 100 ? 2.583 -6.091 18.984 1.00 93.56 100 GLU A O 1
ATOM 799 N N . ALA A 1 101 ? 1.056 -4.911 17.851 1.00 86.50 101 ALA A N 1
ATOM 800 C CA . ALA A 1 101 ? 1.517 -3.616 18.341 1.00 86.50 101 ALA A CA 1
ATOM 801 C C . ALA A 1 101 ? 1.371 -3.498 19.866 1.00 86.50 101 ALA A C 1
ATOM 803 O O . ALA A 1 101 ? 2.312 -3.078 20.547 1.00 86.50 101 ALA A O 1
ATOM 804 N N . ALA A 1 102 ? 0.239 -3.950 20.415 1.00 84.56 102 ALA A N 1
ATOM 805 C CA . ALA A 1 102 ? 0.003 -3.991 21.853 1.00 84.56 102 ALA A CA 1
ATOM 806 C C . ALA A 1 102 ? 0.966 -4.955 22.569 1.00 84.56 102 ALA A C 1
ATOM 808 O O . ALA A 1 102 ? 1.571 -4.577 23.575 1.00 84.56 102 ALA A O 1
ATOM 809 N N . LYS A 1 103 ? 1.181 -6.166 22.030 1.00 93.75 103 LYS A N 1
ATOM 810 C CA . LYS A 1 103 ? 2.169 -7.136 22.551 1.00 93.75 103 LYS A CA 1
ATOM 811 C C . LYS A 1 103 ? 3.589 -6.563 22.549 1.00 93.75 103 LYS A C 1
ATOM 813 O O . LYS A 1 103 ? 4.358 -6.809 23.476 1.00 93.75 103 LYS A O 1
ATOM 818 N N . ALA A 1 104 ? 3.928 -5.775 21.532 1.00 94.81 104 ALA A N 1
ATOM 819 C CA . ALA A 1 104 ? 5.209 -5.089 21.408 1.00 94.81 104 ALA A CA 1
ATOM 820 C C . ALA A 1 104 ? 5.356 -3.854 22.317 1.00 94.81 104 ALA A C 1
ATOM 822 O O . ALA A 1 104 ? 6.449 -3.283 22.375 1.00 94.81 104 ALA A O 1
ATOM 823 N N . GLY A 1 105 ? 4.293 -3.435 23.013 1.00 93.88 105 GLY A N 1
ATOM 824 C CA . GLY A 1 105 ? 4.286 -2.240 23.856 1.00 93.88 105 GLY A CA 1
ATOM 825 C C . GLY A 1 105 ? 4.353 -0.928 23.071 1.00 93.88 105 GLY A C 1
ATOM 826 O O . GLY A 1 105 ? 4.783 0.085 23.622 1.00 93.88 105 GLY A O 1
ATOM 827 N N . ILE A 1 106 ? 3.963 -0.939 21.794 1.00 91.69 106 ILE A N 1
ATOM 828 C CA . ILE A 1 106 ? 3.929 0.255 20.947 1.00 91.69 106 ILE A CA 1
ATOM 829 C C . ILE A 1 106 ? 2.601 0.973 21.178 1.00 91.69 106 ILE A C 1
ATOM 831 O O . ILE A 1 106 ? 1.532 0.367 21.156 1.00 91.69 106 ILE A O 1
ATOM 835 N N . SER A 1 107 ? 2.673 2.280 21.408 1.00 86.50 107 SER A N 1
ATOM 836 C CA . SER A 1 107 ? 1.511 3.130 21.648 1.00 86.50 107 SER A CA 1
ATOM 837 C C . SER A 1 107 ? 1.673 4.498 20.989 1.00 86.50 107 SER A C 1
ATOM 839 O O . SER A 1 107 ? 2.764 4.884 20.552 1.00 86.50 107 SER A O 1
ATOM 841 N N . VAL A 1 108 ? 0.560 5.222 20.903 1.00 87.31 108 VAL A N 1
ATOM 842 C CA . VAL A 1 108 ? 0.480 6.584 20.369 1.00 87.31 108 VAL A CA 1
ATOM 843 C C . VAL A 1 108 ? 0.086 7.522 21.503 1.00 87.31 108 VAL A C 1
ATOM 845 O O . VAL A 1 108 ? -0.810 7.201 22.284 1.00 87.31 108 VAL A O 1
ATOM 848 N N . THR A 1 109 ? 0.772 8.655 21.620 1.00 92.50 109 THR A N 1
ATOM 849 C CA . THR A 1 109 ? 0.486 9.670 22.643 1.00 92.50 109 THR A CA 1
ATOM 850 C C . THR A 1 109 ? -0.473 10.742 22.123 1.00 92.50 109 THR A C 1
ATOM 852 O O . THR A 1 109 ? -0.561 10.979 20.920 1.00 92.50 109 THR A O 1
ATOM 855 N N . GLU A 1 110 ? -1.162 11.445 23.028 1.00 90.62 110 GLU A N 1
ATOM 856 C CA . GLU A 1 110 ? -2.028 12.575 22.643 1.00 90.62 110 GLU A CA 1
ATOM 857 C C . GLU A 1 110 ? -1.238 13.685 21.933 1.00 90.62 110 GLU A C 1
ATOM 859 O O . GLU A 1 110 ? -1.743 14.296 20.999 1.00 90.62 110 GLU A O 1
ATOM 864 N N . ASP A 1 111 ? 0.025 13.906 22.315 1.00 96.38 111 ASP A N 1
ATOM 865 C CA . ASP A 1 111 ? 0.896 14.884 21.652 1.00 96.38 111 ASP A CA 1
ATOM 866 C C . ASP A 1 111 ? 1.177 14.499 20.188 1.00 96.38 111 ASP A C 1
ATOM 868 O O . ASP A 1 111 ? 1.263 15.373 19.325 1.00 96.38 111 ASP A O 1
ATOM 872 N N . GLU A 1 112 ? 1.307 13.201 19.885 1.00 91.81 112 GLU A N 1
ATOM 873 C CA . GLU A 1 112 ? 1.466 12.709 18.510 1.00 91.81 112 GLU A CA 1
ATOM 874 C C . GLU A 1 112 ? 0.181 12.911 17.694 1.00 91.81 112 GLU A C 1
ATOM 876 O O . GLU A 1 112 ? 0.249 13.363 16.551 1.00 91.81 112 GLU A O 1
ATOM 881 N N . ILE A 1 113 ? -0.986 12.655 18.293 1.00 87.38 113 ILE A N 1
ATOM 882 C CA . ILE A 1 113 ? -2.296 12.888 17.661 1.00 87.38 113 ILE A CA 1
ATOM 883 C C . ILE A 1 113 ? -2.493 14.385 17.394 1.00 87.38 113 ILE A C 1
ATOM 885 O O . ILE A 1 113 ? -2.848 14.783 16.283 1.00 87.38 113 ILE A O 1
ATOM 889 N N . GLN A 1 114 ? -2.201 15.234 18.382 1.00 93.62 114 GLN A N 1
ATOM 890 C CA . GLN A 1 114 ? -2.319 16.683 18.253 1.00 93.62 114 GLN A CA 1
ATOM 891 C C . GLN A 1 114 ? -1.365 17.238 17.192 1.00 93.62 114 GLN A C 1
ATOM 893 O O . GLN A 1 114 ? -1.746 18.126 16.435 1.00 93.62 114 GLN A O 1
ATOM 898 N N . ALA A 1 115 ? -0.153 16.690 17.071 1.00 95.00 115 ALA A N 1
ATOM 899 C CA . ALA A 1 115 ? 0.783 17.097 16.027 1.00 95.00 115 ALA A CA 1
ATOM 900 C C . ALA A 1 115 ? 0.238 16.838 14.610 1.00 95.00 115 ALA A C 1
ATOM 902 O O . ALA A 1 115 ? 0.458 17.667 13.721 1.00 95.00 115 ALA A O 1
ATOM 903 N N . VAL A 1 116 ? -0.490 15.730 14.411 1.00 90.19 116 VAL A N 1
ATOM 904 C CA . VAL A 1 116 ? -1.177 15.427 13.144 1.00 90.19 116 VAL A CA 1
ATOM 905 C C . VAL A 1 116 ? -2.363 16.365 12.929 1.00 90.19 116 VAL A C 1
ATOM 907 O O . VAL A 1 116 ? -2.514 16.907 11.840 1.00 90.19 116 VAL A O 1
ATOM 910 N N . ILE A 1 117 ? -3.168 16.644 13.958 1.00 90.31 117 ILE A N 1
ATOM 911 C CA . ILE A 1 117 ? -4.279 17.609 13.861 1.00 90.31 117 ILE A CA 1
ATOM 912 C C . ILE A 1 117 ? -3.775 19.008 13.488 1.00 90.31 117 ILE A C 1
ATOM 914 O O . ILE A 1 117 ? -4.347 19.668 12.618 1.00 90.31 117 ILE A O 1
ATOM 918 N N . ASP A 1 118 ? -2.689 19.462 14.113 1.00 92.69 118 ASP A N 1
ATOM 919 C CA . ASP A 1 118 ? -2.059 20.749 13.818 1.00 92.69 118 ASP A CA 1
ATOM 920 C C . ASP A 1 118 ? -1.515 20.792 12.388 1.00 92.69 118 ASP A C 1
ATOM 922 O O . ASP A 1 118 ? -1.424 21.857 11.781 1.00 92.69 118 ASP A O 1
ATOM 926 N N . GLU A 1 119 ? -1.084 19.646 11.867 1.00 90.12 119 GLU A N 1
ATOM 927 C CA . GLU A 1 119 ? -0.638 19.495 10.489 1.00 90.12 119 GLU A CA 1
ATOM 928 C C . GLU A 1 119 ? -1.797 19.561 9.503 1.00 90.12 119 GLU A C 1
ATOM 930 O O . GLU A 1 119 ? -1.758 20.412 8.619 1.00 90.12 119 GLU A O 1
ATOM 935 N N . ILE A 1 120 ? -2.858 18.785 9.726 1.00 85.50 120 ILE A N 1
ATOM 936 C CA . ILE A 1 120 ? -4.094 18.857 8.939 1.00 85.50 120 ILE A CA 1
ATOM 937 C C . ILE A 1 120 ? -4.609 20.299 8.920 1.00 85.50 120 ILE A C 1
ATOM 939 O O . ILE A 1 120 ? -4.872 20.844 7.855 1.00 85.50 120 ILE A O 1
ATOM 943 N N . SER A 1 121 ? -4.657 20.957 10.082 1.00 88.19 121 SER A N 1
ATOM 944 C CA . SER A 1 121 ? -5.122 22.343 10.216 1.00 88.19 121 SER A CA 1
ATOM 945 C C . SER A 1 121 ? -4.270 23.349 9.436 1.00 88.19 121 SER A C 1
ATOM 947 O O . SER A 1 121 ? -4.787 24.362 8.975 1.00 88.19 121 SER A O 1
ATOM 949 N N . ARG A 1 122 ? -2.959 23.102 9.305 1.00 90.62 122 ARG A N 1
ATOM 950 C CA . ARG A 1 122 ? -2.034 23.964 8.550 1.00 90.62 122 ARG A CA 1
ATOM 951 C C . ARG A 1 122 ? -2.177 23.811 7.040 1.00 90.62 122 ARG A C 1
ATOM 953 O O . ARG A 1 122 ? -1.880 24.767 6.328 1.00 90.62 122 ARG A O 1
ATOM 960 N N . ASP A 1 123 ? -2.610 22.643 6.584 1.00 87.44 123 ASP A N 1
ATOM 961 C CA . ASP A 1 123 ? -2.734 22.312 5.164 1.00 87.44 123 ASP A CA 1
ATOM 962 C C . ASP A 1 123 ? -4.139 22.610 4.605 1.00 87.44 123 ASP A C 1
ATOM 964 O O . ASP A 1 123 ? -4.388 22.436 3.410 1.00 87.44 123 ASP A O 1
ATOM 968 N N . LEU A 1 124 ? -5.051 23.110 5.447 1.00 85.38 124 LEU A N 1
ATOM 969 C CA . LEU A 1 124 ? -6.362 23.583 5.013 1.00 85.38 124 LEU A CA 1
ATOM 970 C C . LEU A 1 124 ? -6.250 24.800 4.075 1.00 85.38 124 LEU A C 1
ATOM 972 O O . LEU A 1 124 ? -5.340 25.624 4.220 1.00 85.38 124 LEU A O 1
ATOM 976 N N . PRO A 1 125 ? -7.202 24.959 3.133 1.00 89.88 125 PRO A N 1
ATOM 977 C CA . PRO A 1 125 ? -7.301 26.156 2.305 1.00 89.88 125 PRO A CA 1
ATOM 978 C C . PRO A 1 125 ? -7.326 27.441 3.140 1.00 89.88 125 PRO A C 1
ATOM 980 O O . PRO A 1 125 ? -7.901 27.475 4.229 1.00 89.88 125 PRO A O 1
ATOM 983 N N . GLU A 1 126 ? -6.747 28.523 2.609 1.00 88.88 126 GLU A N 1
ATOM 984 C CA . GLU A 1 126 ? -6.741 29.815 3.300 1.00 88.88 126 GLU A CA 1
ATOM 985 C C . GLU A 1 126 ? -8.159 30.234 3.718 1.00 88.88 126 GLU A C 1
ATOM 987 O O . GLU A 1 126 ? -9.084 30.269 2.907 1.00 88.88 126 GLU A O 1
ATOM 992 N N . GLY A 1 127 ? -8.319 30.575 4.999 1.00 86.44 127 GLY A N 1
ATOM 993 C CA . GLY A 1 127 ? -9.597 31.002 5.567 1.00 86.44 127 GLY A CA 1
ATOM 994 C C . GLY A 1 127 ? -10.542 29.870 5.978 1.00 86.44 127 GLY A C 1
ATOM 995 O O . GLY A 1 127 ? -11.581 30.184 6.547 1.00 86.44 127 GLY A O 1
ATOM 996 N N . LYS A 1 128 ? -10.191 28.596 5.748 1.00 90.12 128 LYS A N 1
ATOM 997 C CA . LYS A 1 128 ? -10.955 27.436 6.229 1.00 90.12 128 LYS A CA 1
ATOM 998 C C . LYS A 1 128 ? -10.414 26.967 7.580 1.00 90.12 128 LYS A C 1
ATOM 1000 O O . LYS A 1 128 ? -9.217 26.719 7.723 1.00 90.12 128 LYS A O 1
ATOM 1005 N N . THR A 1 129 ? -11.283 26.843 8.578 1.00 91.25 129 THR A N 1
ATOM 1006 C CA . THR A 1 129 ? -10.935 26.256 9.882 1.00 91.25 129 THR A CA 1
ATOM 1007 C C . THR A 1 129 ? -11.136 24.740 9.883 1.00 91.25 129 THR A C 1
ATOM 1009 O O . THR A 1 129 ? -11.894 24.197 9.077 1.00 91.25 129 THR A O 1
ATOM 1012 N N . LEU A 1 130 ? -10.470 24.037 10.808 1.00 88.00 130 LEU A N 1
ATOM 1013 C CA . LEU A 1 130 ? -10.656 22.592 10.975 1.00 88.00 130 LEU A CA 1
ATOM 1014 C C . LEU A 1 130 ? -12.106 22.246 11.332 1.00 88.00 130 LEU A C 1
ATOM 1016 O O . LEU A 1 130 ? -12.657 21.304 10.781 1.00 88.00 130 LEU A O 1
ATOM 1020 N N . GLU A 1 131 ? -12.734 23.023 12.213 1.00 88.38 131 GLU A N 1
ATOM 1021 C CA . GLU A 1 131 ? -14.123 22.804 12.630 1.00 88.38 131 GLU A CA 1
ATOM 1022 C C . GLU A 1 131 ? -15.104 22.935 11.455 1.00 88.38 131 GLU A C 1
ATOM 1024 O O . GLU A 1 131 ? -16.003 22.107 11.307 1.00 88.38 131 GLU A O 1
ATOM 1029 N N . GLU A 1 132 ? -14.898 23.918 10.572 1.00 87.38 132 GLU A N 1
ATOM 1030 C CA . GLU A 1 132 ? -15.693 24.066 9.346 1.00 87.38 132 GLU A CA 1
ATOM 1031 C C . GLU A 1 132 ? -15.491 22.891 8.385 1.00 87.38 132 GLU A C 1
ATOM 1033 O O . GLU A 1 132 ? -16.468 22.398 7.829 1.00 87.38 132 GLU A O 1
ATOM 1038 N N . ALA A 1 133 ? -14.249 22.421 8.210 1.00 86.25 133 ALA A N 1
ATOM 1039 C CA . ALA A 1 133 ? -13.958 21.259 7.370 1.00 86.25 133 ALA A CA 1
ATOM 1040 C C . ALA A 1 133 ? -14.643 19.990 7.896 1.00 86.25 133 ALA A C 1
ATOM 1042 O O . ALA A 1 133 ? -15.336 19.313 7.148 1.00 86.25 133 ALA A O 1
ATOM 1043 N N . LEU A 1 134 ? -14.526 19.724 9.199 1.00 83.19 134 LEU A N 1
ATOM 1044 C CA . LEU A 1 134 ? -15.179 18.582 9.839 1.00 83.19 134 LEU A CA 1
ATOM 1045 C C . LEU A 1 134 ? -16.708 18.665 9.742 1.00 83.19 134 LEU A C 1
ATOM 1047 O O . LEU A 1 134 ? -17.364 17.656 9.512 1.00 83.19 134 LEU A O 1
ATOM 1051 N N . THR A 1 135 ? -17.280 19.865 9.872 1.00 84.62 135 THR A N 1
ATOM 1052 C CA . THR A 1 135 ? -18.733 20.070 9.771 1.00 84.62 135 THR A CA 1
ATOM 1053 C C . THR A 1 135 ? -19.257 19.833 8.354 1.00 84.62 135 THR A C 1
ATOM 1055 O O . THR A 1 135 ? -20.312 19.220 8.201 1.00 84.62 135 THR A O 1
ATOM 1058 N N . GLU A 1 136 ? -18.543 20.300 7.324 1.00 82.62 136 GLU A N 1
ATOM 1059 C CA . GLU A 1 136 ? -18.891 20.059 5.912 1.00 82.62 136 GLU A CA 1
ATOM 1060 C C . GLU A 1 136 ? -18.971 18.559 5.609 1.00 82.62 136 GLU A C 1
ATOM 1062 O O . GLU A 1 136 ? -19.906 18.092 4.959 1.00 82.62 136 GLU A O 1
ATOM 1067 N N . ASP A 1 137 ? -18.044 17.813 6.197 1.00 71.69 137 ASP A N 1
ATOM 1068 C CA . ASP A 1 137 ? -17.874 16.380 6.018 1.00 71.69 137 ASP A CA 1
ATOM 1069 C C . ASP A 1 137 ? -18.702 15.539 7.013 1.00 71.69 137 ASP A C 1
ATOM 1071 O O . ASP A 1 137 ? -18.678 14.311 6.972 1.00 71.69 137 ASP A O 1
ATOM 1075 N N . SER A 1 138 ? -19.479 16.190 7.893 1.00 80.94 138 SER A N 1
ATOM 1076 C CA . SER A 1 138 ? -20.274 15.558 8.963 1.00 80.94 138 SER A CA 1
ATOM 1077 C C . SER A 1 138 ? -19.456 14.661 9.908 1.00 80.94 138 SER A C 1
ATOM 1079 O O . SER A 1 138 ? -19.961 13.666 10.428 1.00 80.94 138 SER A O 1
ATOM 1081 N N . LEU A 1 139 ? -18.196 15.026 10.154 1.00 78.62 139 LEU A N 1
ATOM 1082 C CA . LEU A 1 139 ? -17.256 14.299 11.004 1.00 78.62 139 LEU A CA 1
ATOM 1083 C C . LEU A 1 139 ? -17.156 14.925 12.398 1.00 78.62 139 LEU A C 1
ATOM 1085 O O . LEU A 1 139 ? -17.065 16.145 12.549 1.00 78.62 139 LEU A O 1
ATOM 1089 N N . ALA A 1 140 ? -17.097 14.087 13.433 1.00 82.12 140 ALA A N 1
ATOM 1090 C CA . ALA A 1 140 ? -16.744 14.533 14.776 1.00 82.12 140 ALA A CA 1
ATOM 1091 C C . ALA A 1 140 ? -15.221 14.489 14.977 1.00 82.12 140 ALA A C 1
ATOM 1093 O O . ALA A 1 140 ? -14.546 13.549 14.557 1.00 82.12 140 ALA A O 1
ATOM 1094 N N . LEU A 1 141 ? -14.670 15.487 15.677 1.00 83.88 141 LEU A N 1
ATOM 1095 C CA . LEU A 1 141 ? -13.232 15.545 15.971 1.00 83.88 141 LEU A CA 1
ATOM 1096 C C . LEU A 1 141 ? -12.748 14.320 16.765 1.00 83.88 141 LEU A C 1
ATOM 1098 O O . LEU A 1 141 ? -11.631 13.859 16.545 1.00 83.88 141 LEU A O 1
ATOM 1102 N N . ASP A 1 142 ? -13.577 13.790 17.665 1.00 80.88 142 ASP A N 1
ATOM 1103 C CA . ASP A 1 142 ? -13.227 12.615 18.468 1.00 80.88 142 ASP A CA 1
ATOM 1104 C C . ASP A 1 142 ? -13.088 11.351 17.603 1.00 80.88 142 ASP A C 1
ATOM 1106 O O . ASP A 1 142 ? -12.140 10.590 17.789 1.00 80.88 142 ASP A O 1
ATOM 1110 N N . ASP A 1 143 ? -13.945 11.172 16.594 1.00 74.44 143 ASP A N 1
ATOM 1111 C CA . ASP A 1 143 ? -13.834 10.055 15.645 1.00 74.44 143 ASP A CA 1
ATOM 1112 C C . ASP A 1 143 ? -12.564 10.187 14.791 1.00 74.44 143 ASP A C 1
ATOM 1114 O O . ASP A 1 143 ? -11.820 9.224 14.593 1.00 74.44 143 ASP A O 1
ATOM 1118 N N . VAL A 1 144 ? -12.246 11.410 14.356 1.00 79.38 144 VAL A N 1
ATOM 1119 C CA . VAL A 1 144 ? -11.009 11.697 13.614 1.00 79.38 144 VAL A CA 1
ATOM 1120 C C . VAL A 1 144 ? -9.769 11.418 14.465 1.00 79.38 144 VAL A C 1
ATOM 1122 O O . VAL A 1 144 ? -8.793 10.861 13.962 1.00 79.38 144 VAL A O 1
ATOM 1125 N N . LYS A 1 145 ? -9.794 11.743 15.763 1.00 81.69 145 LYS A N 1
ATOM 1126 C CA . LYS A 1 145 ? -8.705 11.404 16.692 1.00 81.69 145 LYS A CA 1
ATOM 1127 C C . LYS A 1 145 ? -8.481 9.898 16.789 1.00 81.69 145 LYS A C 1
ATOM 1129 O O . LYS A 1 145 ? -7.327 9.467 16.785 1.00 81.69 145 LYS A O 1
ATOM 1134 N N . VAL A 1 146 ? -9.555 9.110 16.849 1.00 76.50 146 VAL A N 1
ATOM 1135 C CA . VAL A 1 146 ? -9.474 7.642 16.883 1.00 76.50 146 VAL A CA 1
ATOM 1136 C C . VAL A 1 146 ? -8.829 7.105 15.604 1.00 76.50 146 VAL A C 1
ATOM 1138 O O . VAL A 1 146 ? -7.922 6.276 15.687 1.00 76.50 146 VAL A O 1
ATOM 1141 N N . GLU A 1 147 ? -9.214 7.606 14.429 1.00 76.19 147 GLU A N 1
ATOM 1142 C CA . GLU A 1 147 ? -8.597 7.175 13.166 1.00 76.19 147 GLU A CA 1
ATOM 1143 C C . GLU A 1 147 ? -7.120 7.581 13.065 1.00 76.19 147 GLU A C 1
ATOM 1145 O O . GLU A 1 147 ? -6.277 6.754 12.707 1.00 76.19 147 GLU A O 1
ATOM 1150 N N . ILE A 1 148 ? -6.769 8.809 13.470 1.00 82.12 148 ILE A N 1
ATOM 1151 C CA . ILE A 1 148 ? -5.369 9.258 13.540 1.00 82.12 148 ILE A CA 1
ATOM 1152 C C . ILE A 1 148 ? -4.560 8.339 14.459 1.00 82.12 148 ILE A C 1
ATOM 1154 O O . ILE A 1 148 ? -3.468 7.902 14.093 1.00 82.12 148 ILE A O 1
ATOM 1158 N N . GLN A 1 149 ? -5.089 8.014 15.641 1.00 82.75 149 GLN A N 1
ATOM 1159 C CA . GLN A 1 149 ? -4.427 7.116 16.583 1.00 82.75 149 GLN A CA 1
ATOM 1160 C C . GLN A 1 149 ? -4.169 5.744 15.953 1.00 82.75 149 GLN A C 1
ATOM 1162 O O . GLN A 1 149 ? -3.060 5.217 16.055 1.00 82.75 149 GLN A O 1
ATOM 1167 N N . GLN A 1 150 ? -5.172 5.170 15.290 1.00 77.06 150 GLN A N 1
ATOM 1168 C CA . GLN A 1 150 ? -5.060 3.860 14.656 1.00 77.06 150 GLN A CA 1
ATOM 1169 C C . GLN A 1 150 ? -4.050 3.860 13.500 1.00 77.06 150 GLN A C 1
ATOM 1171 O O . GLN A 1 150 ? -3.237 2.939 13.393 1.00 77.06 150 GLN A O 1
ATOM 1176 N N . GLN A 1 151 ? -4.036 4.907 12.673 1.00 80.12 151 GLN A N 1
ATOM 1177 C CA . GLN A 1 151 ? -3.075 5.038 11.579 1.00 80.12 151 GLN A CA 1
ATOM 1178 C C . GLN A 1 151 ? -1.642 5.239 12.081 1.00 80.12 151 GLN A C 1
ATOM 1180 O O . GLN A 1 151 ? -0.714 4.615 11.562 1.00 80.12 151 GLN A O 1
ATOM 1185 N N . LEU A 1 152 ? -1.447 6.076 13.104 1.00 86.06 152 LEU A N 1
ATOM 1186 C CA . LEU A 1 152 ? -0.139 6.268 13.726 1.00 86.06 152 LEU A CA 1
ATOM 1187 C C . LEU A 1 152 ? 0.358 4.974 14.372 1.00 86.06 152 LEU A C 1
ATOM 1189 O O . LEU A 1 152 ? 1.529 4.635 14.220 1.00 86.06 152 LEU A O 1
ATOM 1193 N N . LEU A 1 153 ? -0.520 4.227 15.046 1.00 83.19 153 LEU A N 1
ATOM 1194 C CA . LEU A 1 153 ? -0.168 2.950 15.661 1.00 83.19 153 LEU A CA 1
ATOM 1195 C C . LEU A 1 153 ? 0.287 1.937 14.606 1.00 83.19 153 LEU A C 1
ATOM 1197 O O . LEU A 1 153 ? 1.337 1.317 14.774 1.00 83.19 153 LEU A O 1
ATOM 1201 N N . LEU A 1 154 ? -0.465 1.822 13.505 1.00 83.62 154 LEU A N 1
ATOM 1202 C CA . LEU A 1 154 ? -0.102 0.990 12.360 1.00 83.62 154 LEU A CA 1
ATOM 1203 C C . LEU A 1 154 ? 1.264 1.401 11.797 1.00 83.62 154 LEU A C 1
ATOM 1205 O O . LEU A 1 154 ? 2.155 0.562 11.691 1.00 83.62 154 LEU A O 1
ATOM 1209 N N . SER A 1 155 ? 1.453 2.687 11.485 1.00 89.12 155 SER A N 1
ATOM 1210 C CA . SER A 1 155 ? 2.706 3.200 10.914 1.00 89.12 155 SER A CA 1
ATOM 1211 C C . SER A 1 155 ? 3.898 2.919 11.827 1.00 89.12 155 SER A C 1
ATOM 1213 O O . SER A 1 155 ? 4.891 2.351 11.379 1.00 89.12 155 SER A O 1
ATOM 1215 N N . LYS A 1 156 ? 3.785 3.245 13.122 1.00 93.69 156 LYS A N 1
ATOM 1216 C CA . LYS A 1 156 ? 4.848 3.017 14.112 1.00 93.69 156 LYS A CA 1
ATOM 1217 C C . LYS A 1 156 ? 5.187 1.538 14.233 1.00 93.69 156 LYS A C 1
ATOM 1219 O O . LYS A 1 156 ? 6.359 1.176 14.216 1.00 93.69 156 LYS A O 1
ATOM 1224 N N . PHE A 1 157 ? 4.177 0.673 14.307 1.00 94.25 157 PHE A N 1
ATOM 1225 C CA . PHE A 1 157 ? 4.400 -0.766 14.367 1.00 94.25 157 PHE A CA 1
ATOM 1226 C C . PHE A 1 157 ? 5.129 -1.290 13.132 1.00 94.25 157 PHE A C 1
ATOM 1228 O O . PHE A 1 157 ? 6.132 -1.996 13.263 1.00 94.25 157 PHE A O 1
ATOM 1235 N N . LEU A 1 158 ? 4.665 -0.922 11.937 1.00 91.75 158 LEU A N 1
ATOM 1236 C CA . LEU A 1 158 ? 5.297 -1.367 10.705 1.00 91.75 158 LEU A CA 1
ATOM 1237 C C . LEU A 1 158 ? 6.740 -0.867 10.613 1.00 91.75 158 LEU A C 1
ATOM 1239 O O . LEU A 1 158 ? 7.625 -1.662 10.321 1.00 91.75 158 LEU A O 1
ATOM 1243 N N . GLU A 1 159 ? 7.011 0.396 10.931 1.00 92.94 159 GLU A N 1
ATOM 1244 C CA . GLU A 1 159 ? 8.365 0.961 10.901 1.00 92.94 159 GLU A CA 1
ATOM 1245 C C . GLU A 1 159 ? 9.313 0.308 11.917 1.00 92.94 159 GLU A C 1
ATOM 1247 O O . GLU A 1 159 ? 10.458 -0.005 11.586 1.00 92.94 159 GLU A O 1
ATOM 1252 N N . GLU A 1 160 ? 8.850 0.072 13.146 1.00 94.44 160 GLU A N 1
ATOM 1253 C CA . GLU A 1 160 ? 9.694 -0.440 14.228 1.00 94.44 160 GLU A CA 1
ATOM 1254 C C . GLU A 1 160 ? 9.872 -1.964 14.202 1.00 94.44 160 GLU A C 1
ATOM 1256 O O . GLU A 1 160 ? 10.882 -2.469 14.705 1.00 94.44 160 GLU A O 1
ATOM 1261 N N . LYS A 1 161 ? 8.898 -2.710 13.661 1.00 94.88 161 LYS A N 1
ATOM 1262 C CA . LYS A 1 161 ? 8.858 -4.180 13.753 1.00 94.88 161 LYS A CA 1
ATOM 1263 C C . LYS A 1 161 ? 8.890 -4.897 12.414 1.00 94.88 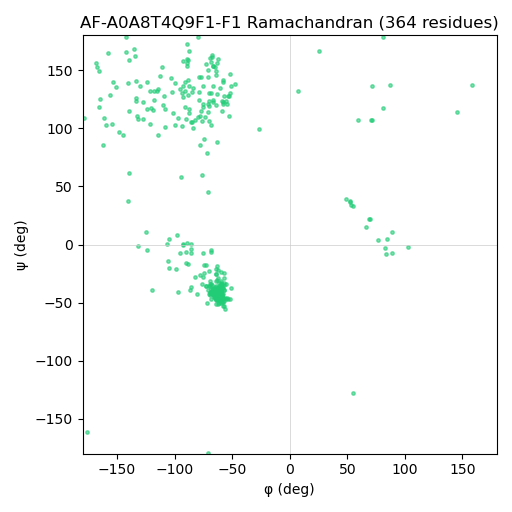161 LYS A C 1
ATOM 1265 O O . LYS A 1 161 ? 9.557 -5.922 12.318 1.00 94.88 161 LYS A O 1
ATOM 1270 N N . VAL A 1 162 ? 8.202 -4.385 11.396 1.00 93.25 162 VAL A N 1
ATOM 1271 C CA . VAL A 1 162 ? 8.033 -5.103 10.118 1.00 93.25 162 VAL A CA 1
ATOM 1272 C C . VAL A 1 162 ? 9.055 -4.651 9.080 1.00 93.25 162 VAL A C 1
ATOM 1274 O O . VAL A 1 162 ? 9.628 -5.467 8.363 1.00 93.25 162 VAL A O 1
ATOM 1277 N N . PHE A 1 163 ? 9.327 -3.352 9.020 1.00 92.75 163 PHE A N 1
ATOM 1278 C CA . PHE A 1 163 ? 10.232 -2.728 8.059 1.00 92.75 163 PHE A CA 1
ATOM 1279 C C . PHE A 1 163 ? 11.629 -2.483 8.627 1.00 92.75 163 PHE A C 1
ATOM 1281 O O . PHE A 1 163 ? 12.475 -1.864 7.973 1.00 92.75 163 PHE A O 1
ATOM 1288 N N . LEU A 1 164 ? 11.898 -3.012 9.823 1.00 87.88 164 LEU A N 1
ATOM 1289 C CA . LEU A 1 164 ? 13.211 -2.959 10.437 1.00 87.88 164 LEU A CA 1
ATOM 1290 C C . LEU A 1 164 ? 14.242 -3.594 9.493 1.00 87.88 164 LEU A C 1
ATOM 1292 O O . LEU A 1 164 ? 14.089 -4.727 9.044 1.00 87.88 164 LEU A O 1
ATOM 1296 N N . ASN A 1 165 ? 15.317 -2.857 9.214 1.00 84.44 165 ASN A N 1
ATOM 1297 C CA . ASN A 1 165 ? 16.402 -3.265 8.314 1.00 84.44 165 ASN A CA 1
ATOM 1298 C C . ASN A 1 165 ? 16.013 -3.419 6.832 1.00 84.44 165 ASN A C 1
ATOM 1300 O O . ASN A 1 165 ? 16.796 -3.970 6.057 1.00 84.44 165 ASN A O 1
ATOM 1304 N N . ILE A 1 166 ? 14.860 -2.899 6.401 1.00 87.44 166 ILE A N 1
ATOM 1305 C CA . ILE A 1 166 ? 14.564 -2.789 4.972 1.00 87.44 166 ILE A CA 1
ATOM 1306 C C . ILE A 1 166 ? 15.291 -1.565 4.414 1.00 87.44 166 ILE A C 1
ATOM 1308 O O . ILE A 1 166 ? 14.949 -0.420 4.699 1.00 87.44 166 ILE A O 1
ATOM 1312 N N . GLY A 1 167 ? 16.307 -1.823 3.595 1.00 86.94 167 GLY A N 1
ATOM 1313 C CA . GLY A 1 167 ? 17.023 -0.814 2.824 1.00 86.94 167 GLY A CA 1
ATOM 1314 C C . GLY A 1 167 ? 17.228 -1.266 1.384 1.00 86.94 167 GLY A C 1
ATOM 1315 O O . GLY A 1 167 ? 17.122 -2.456 1.070 1.00 86.94 167 GLY A O 1
ATOM 1316 N N . ILE A 1 168 ? 17.526 -0.306 0.512 1.00 92.31 168 ILE A N 1
ATOM 1317 C CA . ILE A 1 168 ? 17.911 -0.552 -0.877 1.00 92.31 168 ILE A CA 1
ATOM 1318 C C . ILE A 1 168 ? 19.393 -0.238 -1.033 1.00 92.31 168 ILE A C 1
ATOM 1320 O O . ILE A 1 168 ? 19.866 0.828 -0.637 1.00 92.31 168 ILE A O 1
ATOM 1324 N N . THR A 1 169 ? 20.136 -1.187 -1.588 1.00 92.75 169 THR A N 1
ATOM 1325 C CA . THR A 1 169 ? 21.552 -1.008 -1.906 1.00 92.75 169 THR A CA 1
ATOM 1326 C C . THR A 1 169 ? 21.723 -0.435 -3.311 1.00 92.75 169 THR A C 1
ATOM 1328 O O . THR A 1 169 ? 20.876 -0.615 -4.185 1.00 92.75 169 THR A O 1
ATOM 1331 N N . ALA A 1 170 ? 22.856 0.230 -3.561 1.00 90.44 170 ALA A N 1
ATOM 1332 C CA . ALA A 1 170 ? 23.187 0.710 -4.905 1.00 90.44 170 ALA A CA 1
ATOM 1333 C C . ALA A 1 170 ? 23.221 -0.439 -5.930 1.00 90.44 170 ALA A C 1
ATOM 1335 O O . ALA A 1 170 ? 22.728 -0.270 -7.039 1.00 90.44 170 ALA A O 1
ATOM 1336 N N . GLN A 1 171 ? 23.712 -1.613 -5.517 1.00 91.00 171 GLN A N 1
ATOM 1337 C CA . GLN A 1 171 ? 23.774 -2.803 -6.363 1.00 91.00 171 GLN A CA 1
ATOM 1338 C C . GLN A 1 171 ? 22.386 -3.299 -6.779 1.00 91.00 171 GLN A C 1
ATOM 1340 O O . GLN A 1 171 ? 22.211 -3.723 -7.913 1.00 91.00 171 GLN A O 1
ATOM 1345 N N . GLU A 1 172 ? 21.391 -3.240 -5.893 1.00 92.38 172 GLU A N 1
ATOM 1346 C CA . GLU A 1 172 ? 20.018 -3.635 -6.231 1.00 92.38 172 GLU A CA 1
ATOM 1347 C C . GLU A 1 172 ? 19.387 -2.688 -7.250 1.00 92.38 172 GLU A C 1
ATOM 1349 O O . GLU A 1 172 ? 18.714 -3.145 -8.169 1.00 92.38 172 GLU A O 1
ATOM 1354 N N . ILE A 1 173 ? 19.659 -1.385 -7.132 1.00 91.88 173 ILE A N 1
ATOM 1355 C CA . ILE A 1 173 ? 19.238 -0.395 -8.131 1.00 91.88 173 ILE A CA 1
ATOM 1356 C C . ILE A 1 173 ? 19.909 -0.693 -9.472 1.00 91.88 173 ILE A C 1
ATOM 1358 O O . ILE A 1 173 ? 19.232 -0.691 -10.494 1.00 91.88 173 ILE A O 1
ATOM 1362 N N . ASP A 1 174 ? 21.218 -0.964 -9.474 1.00 89.38 174 ASP A N 1
ATOM 1363 C CA . ASP A 1 174 ? 21.972 -1.257 -10.697 1.00 89.38 174 ASP A CA 1
ATOM 1364 C C . ASP A 1 174 ? 21.516 -2.562 -11.362 1.00 89.38 174 ASP A C 1
ATOM 1366 O O . ASP A 1 174 ? 21.356 -2.599 -12.579 1.00 89.38 174 ASP A O 1
ATOM 1370 N N . ASN A 1 175 ? 21.258 -3.613 -10.580 1.00 90.94 175 ASN A N 1
ATOM 1371 C CA . ASN A 1 175 ? 20.759 -4.891 -11.088 1.00 90.94 175 ASN A CA 1
ATOM 1372 C C . ASN A 1 175 ? 19.371 -4.730 -11.704 1.00 90.94 175 ASN A C 1
ATOM 1374 O O . ASN A 1 175 ? 19.173 -5.091 -12.861 1.00 90.94 175 ASN A O 1
ATOM 1378 N N . PHE A 1 176 ? 18.442 -4.120 -10.963 1.00 89.62 176 PHE A N 1
ATOM 1379 C CA . PHE A 1 176 ? 17.097 -3.863 -11.463 1.00 89.62 176 PHE A CA 1
ATOM 1380 C C . PHE A 1 176 ? 17.132 -3.015 -12.731 1.00 89.62 176 PHE A C 1
ATOM 1382 O O . PHE A 1 176 ? 16.422 -3.294 -13.694 1.00 89.62 176 PHE A O 1
ATOM 1389 N N . ALA A 1 177 ? 17.984 -1.990 -12.745 1.00 87.00 177 ALA A N 1
ATOM 1390 C CA . ALA A 1 177 ? 18.120 -1.123 -13.892 1.00 87.00 177 ALA A CA 1
ATOM 1391 C C . ALA A 1 177 ? 18.700 -1.839 -15.113 1.00 87.00 177 ALA A C 1
ATOM 1393 O O . ALA A 1 177 ? 18.240 -1.608 -16.223 1.00 87.00 177 ALA A O 1
ATOM 1394 N N . LYS A 1 178 ? 19.684 -2.720 -14.917 1.00 84.75 178 LYS A N 1
ATOM 1395 C CA . LYS A 1 178 ? 20.252 -3.532 -15.994 1.00 84.75 178 LYS A CA 1
ATOM 1396 C C . LYS A 1 178 ? 19.218 -4.497 -16.573 1.00 84.75 178 LYS A C 1
ATOM 1398 O O . LYS A 1 178 ? 19.141 -4.626 -17.785 1.00 84.75 178 LYS A O 1
ATOM 1403 N N . GLU A 1 179 ? 18.448 -5.163 -15.717 1.00 84.12 179 GLU A N 1
ATOM 1404 C CA . GLU A 1 179 ? 17.420 -6.125 -16.133 1.00 84.12 179 GLU A CA 1
ATOM 1405 C C . GLU A 1 179 ? 16.222 -5.445 -16.805 1.00 84.12 179 GLU A C 1
ATOM 1407 O O . GLU A 1 179 ? 15.653 -5.995 -17.741 1.00 84.12 179 GLU A O 1
ATOM 1412 N N . SER A 1 180 ? 15.851 -4.250 -16.339 1.00 82.12 180 SER A N 1
ATOM 1413 C CA . SER A 1 180 ? 14.641 -3.552 -16.786 1.00 82.12 180 SER A CA 1
ATOM 1414 C C . SER A 1 180 ? 14.902 -2.480 -17.846 1.00 82.12 180 SER A C 1
ATOM 1416 O O . SER A 1 180 ? 13.978 -2.056 -18.521 1.00 82.12 180 SER A O 1
ATOM 1418 N N . PHE A 1 181 ? 16.115 -1.957 -17.987 1.00 79.00 181 PHE A N 1
ATOM 1419 C CA . PHE A 1 181 ? 16.380 -0.780 -18.828 1.00 79.00 181 PHE A CA 1
ATOM 1420 C C . PHE A 1 181 ? 17.703 -0.916 -19.597 1.00 79.00 181 PHE A C 1
ATOM 1422 O O . PHE A 1 181 ? 18.454 0.053 -19.733 1.00 79.00 181 PHE A O 1
ATOM 1429 N N . GLU A 1 182 ? 18.022 -2.127 -20.069 1.00 74.12 182 GLU A N 1
ATOM 1430 C CA . GLU A 1 182 ? 19.275 -2.410 -20.776 1.00 74.12 182 GLU A CA 1
ATOM 1431 C C . GLU A 1 182 ? 19.511 -1.424 -21.938 1.00 74.12 182 GLU A C 1
ATOM 1433 O O . GLU A 1 182 ? 18.635 -1.174 -22.761 1.00 74.12 182 GLU A O 1
ATOM 1438 N N . GLY A 1 183 ? 20.716 -0.845 -21.995 1.00 69.12 183 GLY A N 1
ATOM 1439 C CA . GLY A 1 183 ? 21.109 0.101 -23.044 1.00 69.12 183 GLY A CA 1
ATOM 1440 C C . GLY A 1 183 ? 20.703 1.560 -22.807 1.00 69.12 183 GLY A C 1
ATOM 1441 O O . GLY A 1 183 ? 20.950 2.388 -23.683 1.00 69.12 183 GLY A O 1
ATOM 1442 N N . ILE A 1 184 ? 20.123 1.902 -21.648 1.00 69.88 184 ILE A N 1
ATOM 1443 C CA . ILE A 1 184 ? 19.668 3.268 -21.348 1.00 69.88 184 ILE A CA 1
ATOM 1444 C C . ILE A 1 184 ? 20.467 3.881 -20.193 1.00 69.88 184 ILE A C 1
ATOM 1446 O O . ILE A 1 184 ? 20.691 3.263 -19.151 1.00 69.88 184 ILE A O 1
ATOM 1450 N N . GLU A 1 185 ? 20.932 5.117 -20.392 1.00 75.69 185 GLU A N 1
ATOM 1451 C CA . GLU A 1 185 ? 21.699 5.849 -19.385 1.00 75.69 185 GLU A CA 1
ATOM 1452 C C . GLU A 1 185 ? 20.796 6.253 -18.211 1.00 75.69 185 GLU A C 1
ATOM 1454 O O . GLU A 1 185 ? 19.829 6.999 -18.360 1.00 75.69 185 GLU A O 1
ATOM 1459 N N . LEU A 1 186 ? 21.124 5.771 -17.011 1.00 78.62 186 LEU A N 1
ATOM 1460 C CA . LEU A 1 186 ? 20.343 6.051 -15.809 1.00 78.62 186 LEU A CA 1
ATOM 1461 C C . LEU A 1 186 ? 20.628 7.447 -15.263 1.00 78.6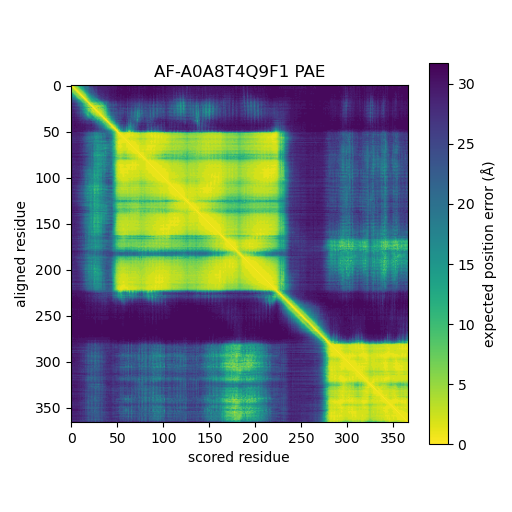2 186 LEU A C 1
ATOM 1463 O O . LEU A 1 186 ? 21.678 7.698 -14.665 1.00 78.62 186 LEU A O 1
ATOM 1467 N N . THR A 1 187 ? 19.641 8.335 -15.366 1.00 85.69 187 THR A N 1
ATOM 1468 C CA . THR A 1 187 ? 19.702 9.640 -14.701 1.00 85.69 187 THR A CA 1
ATOM 1469 C C . THR A 1 187 ? 19.587 9.500 -13.175 1.00 85.69 187 THR A C 1
ATOM 1471 O O . THR A 1 187 ? 19.080 8.510 -12.639 1.00 85.69 187 THR A O 1
ATOM 1474 N N . ASN A 1 188 ? 20.013 10.529 -12.432 1.00 88.25 188 ASN A N 1
ATOM 1475 C CA . ASN A 1 188 ? 19.836 10.563 -10.974 1.00 88.25 188 ASN A CA 1
ATOM 1476 C C . ASN A 1 188 ? 18.358 10.498 -10.550 1.00 88.25 188 ASN A C 1
ATOM 1478 O O . ASN A 1 188 ? 18.051 9.937 -9.500 1.00 88.25 188 ASN A O 1
ATOM 1482 N N . GLU A 1 189 ? 17.452 11.077 -11.339 1.00 86.00 189 GLU A N 1
ATOM 1483 C CA . GLU A 1 189 ? 16.013 11.045 -11.067 1.00 86.00 189 GLU A CA 1
ATOM 1484 C C . GLU A 1 189 ? 15.460 9.628 -11.242 1.00 86.00 189 GLU A C 1
ATOM 1486 O O . GLU A 1 189 ? 14.804 9.100 -10.342 1.00 86.00 189 GLU A O 1
ATOM 1491 N N . THR A 1 190 ? 15.835 8.981 -12.343 1.00 84.00 190 THR A N 1
ATOM 1492 C CA . THR A 1 190 ? 15.518 7.590 -12.670 1.00 84.00 190 THR A CA 1
ATOM 1493 C C . THR A 1 190 ? 15.958 6.638 -11.553 1.00 84.00 190 THR A C 1
ATOM 1495 O O . THR A 1 190 ? 15.172 5.822 -11.071 1.00 84.00 190 THR A O 1
ATOM 1498 N N . ARG A 1 191 ? 17.188 6.797 -11.042 1.00 88.31 191 ARG A N 1
ATOM 1499 C CA . ARG A 1 191 ? 17.692 5.992 -9.913 1.00 88.31 191 ARG A CA 1
ATOM 1500 C C . ARG A 1 191 ? 16.864 6.178 -8.640 1.00 88.31 191 ARG A C 1
ATOM 1502 O O . ARG A 1 191 ? 16.600 5.201 -7.948 1.00 88.31 191 ARG A O 1
ATOM 1509 N N . GLN A 1 192 ? 16.420 7.401 -8.337 1.00 88.81 192 GLN A N 1
ATOM 1510 C CA . GLN A 1 192 ? 15.554 7.653 -7.177 1.00 88.81 192 GLN A CA 1
ATOM 1511 C C . GLN A 1 192 ? 14.155 7.050 -7.344 1.00 88.81 192 GLN A C 1
ATOM 1513 O O . GLN A 1 192 ? 13.544 6.642 -6.356 1.00 88.81 192 GLN A O 1
ATOM 1518 N N . GLN A 1 193 ? 13.622 7.017 -8.567 1.00 86.06 193 GLN A N 1
ATOM 1519 C CA . GLN A 1 193 ? 12.350 6.353 -8.853 1.00 86.06 193 GLN A CA 1
ATOM 1520 C C . GLN A 1 193 ? 12.464 4.837 -8.643 1.00 86.06 193 GLN A C 1
ATOM 1522 O O . GLN A 1 193 ? 11.621 4.267 -7.952 1.00 86.06 193 GLN A O 1
ATOM 1527 N N . ILE A 1 194 ? 13.541 4.215 -9.140 1.00 89.25 194 ILE A N 1
ATOM 1528 C CA . ILE A 1 194 ? 13.841 2.790 -8.919 1.00 89.25 194 ILE A CA 1
ATOM 1529 C C . ILE A 1 194 ? 13.992 2.494 -7.427 1.00 89.25 194 ILE A C 1
ATOM 1531 O O . ILE A 1 194 ? 13.377 1.560 -6.924 1.00 89.25 194 ILE A O 1
ATOM 1535 N N . GLU A 1 195 ? 14.757 3.310 -6.698 1.00 91.94 195 GLU A N 1
ATOM 1536 C CA . GLU A 1 195 ? 14.936 3.146 -5.252 1.00 91.94 195 GLU A CA 1
ATOM 1537 C C . GLU A 1 195 ? 13.589 3.139 -4.512 1.00 91.94 195 GLU A C 1
ATOM 1539 O O . GLU A 1 195 ? 13.341 2.251 -3.699 1.00 91.94 195 GLU A O 1
ATOM 1544 N N . ARG A 1 196 ? 12.690 4.086 -4.822 1.00 88.69 196 ARG A N 1
ATOM 1545 C CA . ARG A 1 196 ? 11.347 4.138 -4.218 1.00 88.69 196 ARG A CA 1
ATOM 1546 C C . ARG A 1 196 ? 10.498 2.923 -4.578 1.00 88.69 196 ARG A C 1
ATOM 1548 O O . ARG A 1 196 ? 9.819 2.390 -3.705 1.00 88.69 196 ARG A O 1
ATOM 1555 N N . PHE A 1 197 ? 10.532 2.499 -5.838 1.00 87.56 197 PHE A N 1
ATOM 1556 C CA . PHE A 1 197 ? 9.790 1.332 -6.306 1.00 87.56 197 PHE A CA 1
ATOM 1557 C C . PHE A 1 197 ? 10.251 0.051 -5.600 1.00 87.56 197 PHE A C 1
ATOM 1559 O O . PHE A 1 197 ? 9.433 -0.653 -5.010 1.00 87.56 197 PHE A O 1
ATOM 1566 N N . LEU A 1 198 ? 11.562 -0.205 -5.584 1.00 90.62 198 LEU A N 1
ATOM 1567 C CA . LEU A 1 198 ? 12.139 -1.376 -4.925 1.00 90.62 198 LEU A CA 1
ATOM 1568 C C . LEU A 1 198 ? 11.885 -1.356 -3.416 1.00 90.62 198 LEU A C 1
ATOM 1570 O O . LEU A 1 198 ? 11.575 -2.391 -2.828 1.00 90.62 198 LEU A O 1
ATOM 1574 N N . LEU A 1 199 ? 11.979 -0.184 -2.777 1.00 91.19 199 LEU A N 1
ATOM 1575 C CA . LEU A 1 199 ? 11.664 -0.043 -1.357 1.00 91.19 199 LEU A CA 1
ATOM 1576 C C . LEU A 1 199 ? 10.203 -0.415 -1.075 1.00 91.19 199 LEU A C 1
ATOM 1578 O O . LEU A 1 199 ? 9.943 -1.186 -0.152 1.00 91.19 199 LEU A O 1
ATOM 1582 N N . LEU A 1 200 ? 9.267 0.084 -1.888 1.00 87.44 200 LEU A N 1
ATOM 1583 C CA . LEU A 1 200 ? 7.847 -0.235 -1.763 1.00 87.44 200 LEU A CA 1
ATOM 1584 C C . LEU A 1 200 ? 7.580 -1.731 -1.977 1.00 87.44 200 LEU A C 1
ATOM 1586 O O . LEU A 1 200 ? 6.810 -2.316 -1.219 1.00 87.44 200 LEU A O 1
ATOM 1590 N N . GLN A 1 201 ? 8.223 -2.365 -2.964 1.00 86.25 201 GLN A N 1
ATOM 1591 C CA . GLN A 1 201 ? 8.110 -3.813 -3.171 1.00 86.25 201 GLN A CA 1
ATOM 1592 C C . GLN A 1 201 ? 8.593 -4.595 -1.947 1.00 86.25 201 GLN A C 1
ATOM 1594 O O . GLN A 1 201 ? 7.842 -5.400 -1.400 1.00 86.25 201 GLN A O 1
ATOM 1599 N N . LYS A 1 202 ? 9.790 -4.291 -1.431 1.00 91.12 202 LYS A N 1
ATOM 1600 C CA . LYS A 1 202 ? 10.309 -4.966 -0.232 1.00 91.12 202 LYS A CA 1
ATOM 1601 C C . LYS A 1 202 ? 9.409 -4.783 0.989 1.00 91.12 202 LYS A C 1
ATOM 1603 O O . LYS A 1 202 ? 9.257 -5.720 1.772 1.00 91.12 202 LYS A O 1
ATOM 1608 N N . GLN A 1 203 ? 8.833 -3.594 1.170 1.00 90.06 203 GLN A N 1
ATOM 1609 C CA . GLN A 1 203 ? 7.877 -3.326 2.247 1.00 90.06 203 GLN A CA 1
ATOM 1610 C C . GLN A 1 203 ? 6.597 -4.153 2.083 1.00 90.06 203 GLN A C 1
ATOM 1612 O O . GLN A 1 203 ? 6.161 -4.774 3.050 1.00 90.06 203 GLN A O 1
ATOM 1617 N N . LYS A 1 204 ? 6.032 -4.228 0.870 1.00 85.44 204 LYS A N 1
ATOM 1618 C CA . LYS A 1 204 ? 4.874 -5.088 0.574 1.00 85.44 204 LYS A CA 1
ATOM 1619 C C . LYS A 1 204 ? 5.170 -6.555 0.882 1.00 85.44 204 LYS A C 1
ATOM 1621 O O . LYS A 1 204 ? 4.378 -7.199 1.564 1.00 85.44 204 LYS A O 1
ATOM 1626 N N . ASP A 1 205 ? 6.330 -7.057 0.467 1.00 87.31 205 ASP A N 1
ATOM 1627 C CA . ASP A 1 205 ? 6.732 -8.440 0.728 1.00 87.31 205 ASP A CA 1
ATOM 1628 C C . ASP A 1 205 ? 6.936 -8.711 2.222 1.00 87.31 205 ASP A C 1
ATOM 1630 O O . ASP A 1 205 ? 6.564 -9.769 2.730 1.00 87.31 205 ASP A O 1
ATOM 1634 N N . ALA A 1 206 ? 7.535 -7.762 2.945 1.00 90.00 206 ALA A N 1
ATOM 1635 C CA . ALA A 1 206 ? 7.722 -7.872 4.386 1.00 90.00 206 ALA A CA 1
ATOM 1636 C C . ALA A 1 206 ? 6.390 -7.867 5.137 1.00 90.00 206 ALA A C 1
ATOM 1638 O O . ALA A 1 206 ? 6.194 -8.707 6.014 1.00 90.00 206 ALA A O 1
ATOM 1639 N N . TYR A 1 2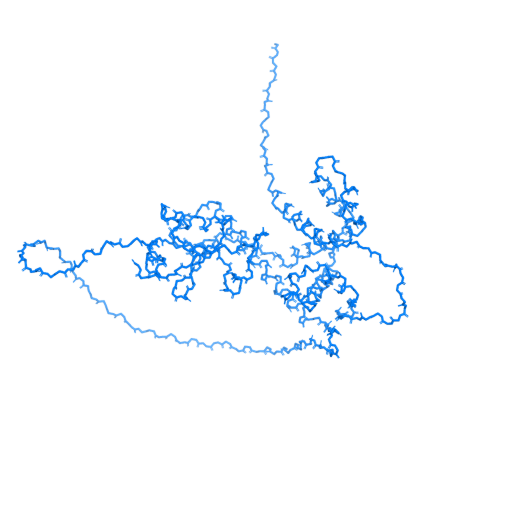07 ? 5.467 -6.981 4.759 1.00 90.56 207 TYR A N 1
ATOM 1640 C CA . TYR A 1 207 ? 4.121 -6.949 5.319 1.00 90.56 207 TYR A CA 1
ATOM 1641 C C . TYR A 1 207 ? 3.351 -8.239 5.017 1.00 90.56 207 TYR A C 1
ATOM 1643 O O . TYR A 1 207 ? 2.784 -8.826 5.930 1.00 90.56 207 TYR A O 1
ATOM 1651 N N . SER A 1 208 ? 3.408 -8.729 3.775 1.00 86.50 208 SER A N 1
ATOM 1652 C CA . SER A 1 208 ? 2.782 -9.994 3.371 1.00 86.50 208 SER A CA 1
ATOM 1653 C C . SER A 1 208 ? 3.320 -11.180 4.181 1.00 86.50 208 SER A C 1
ATOM 1655 O O . SER A 1 208 ? 2.552 -11.965 4.733 1.00 86.50 208 SER A O 1
ATOM 1657 N N . ARG A 1 209 ? 4.646 -11.293 4.346 1.00 92.25 209 ARG A N 1
ATOM 1658 C CA . ARG A 1 209 ? 5.238 -12.332 5.208 1.00 92.25 209 ARG A CA 1
ATOM 1659 C C . AR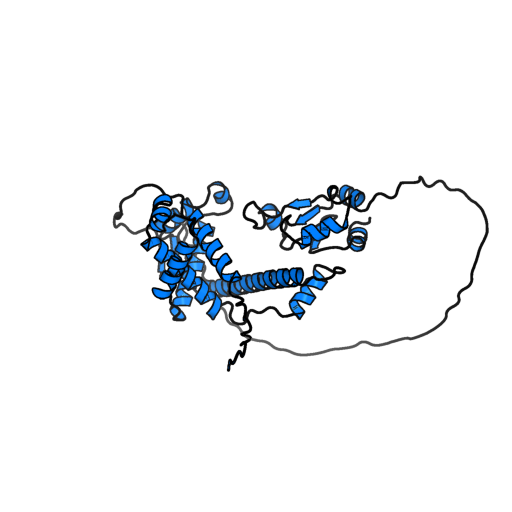G A 1 209 ? 4.765 -12.215 6.652 1.00 92.25 209 ARG A C 1
ATOM 1661 O O . ARG A 1 209 ? 4.381 -13.223 7.238 1.00 92.25 209 ARG A O 1
ATOM 1668 N N . PHE A 1 210 ? 4.792 -11.002 7.202 1.00 95.06 210 PHE A N 1
ATOM 1669 C CA . PHE A 1 210 ? 4.334 -10.743 8.561 1.00 95.06 210 PHE A CA 1
ATOM 1670 C C . PHE A 1 210 ? 2.874 -11.168 8.741 1.00 95.06 210 PHE A C 1
ATOM 1672 O O . PHE A 1 210 ? 2.587 -11.955 9.636 1.00 95.06 210 PHE A O 1
ATOM 1679 N N . ILE A 1 211 ? 1.960 -10.698 7.887 1.00 92.25 211 ILE A N 1
ATOM 1680 C CA . ILE A 1 211 ? 0.532 -10.943 8.085 1.00 92.25 211 ILE A CA 1
ATOM 1681 C C . ILE A 1 211 ? 0.177 -12.417 7.894 1.00 92.25 211 ILE A C 1
ATOM 1683 O O . ILE A 1 211 ? -0.565 -12.966 8.701 1.00 92.25 211 ILE A O 1
ATOM 1687 N N . ASN A 1 212 ? 0.795 -13.095 6.922 1.00 90.19 212 ASN A N 1
ATOM 1688 C CA . ASN A 1 212 ? 0.596 -14.528 6.709 1.00 90.19 212 ASN A CA 1
ATOM 1689 C C . ASN A 1 212 ? 1.075 -15.353 7.911 1.00 90.19 212 ASN A C 1
ATOM 1691 O O . ASN A 1 212 ? 0.383 -16.271 8.348 1.00 90.19 212 ASN A O 1
ATOM 1695 N N . GLN A 1 213 ? 2.234 -15.013 8.485 1.00 93.12 213 GLN A N 1
ATOM 1696 C CA . GLN A 1 213 ? 2.732 -15.674 9.692 1.00 93.12 213 GLN A CA 1
ATOM 1697 C C . GLN A 1 213 ? 1.823 -15.408 10.901 1.00 93.12 213 GLN A C 1
ATOM 1699 O O . GLN A 1 213 ? 1.527 -16.326 11.670 1.00 93.12 213 GLN A O 1
ATOM 1704 N N . THR A 1 214 ? 1.372 -14.166 11.075 1.00 94.00 214 THR A N 1
ATOM 1705 C CA . THR A 1 214 ? 0.487 -13.780 12.180 1.00 94.00 214 THR A CA 1
ATOM 1706 C C . THR A 1 214 ? -0.885 -14.445 12.067 1.00 94.00 214 THR A C 1
ATOM 1708 O O . THR A 1 214 ? -1.368 -14.977 13.065 1.00 94.00 214 THR A O 1
ATOM 1711 N N . ARG A 1 215 ? -1.490 -14.509 10.871 1.00 92.81 215 ARG A N 1
ATOM 1712 C CA . ARG A 1 215 ? -2.733 -15.263 10.628 1.00 92.81 215 ARG A CA 1
ATOM 1713 C C . ARG A 1 215 ? -2.557 -16.745 10.956 1.00 92.81 215 ARG A C 1
ATOM 1715 O O . ARG A 1 215 ? -3.327 -17.279 11.743 1.00 92.81 215 ARG A O 1
ATOM 1722 N N . ALA A 1 216 ? -1.495 -17.379 10.451 1.00 93.44 216 ALA A N 1
ATOM 1723 C CA . ALA A 1 216 ? -1.224 -18.804 10.677 1.00 93.44 216 ALA A CA 1
ATOM 1724 C C . ALA A 1 216 ? -0.997 -19.175 12.157 1.00 93.44 216 ALA A C 1
ATOM 1726 O O . ALA A 1 216 ? -1.139 -20.335 12.533 1.00 93.44 216 ALA A O 1
ATOM 1727 N N . SER A 1 217 ? -0.621 -18.203 12.993 1.00 94.62 217 SER A N 1
ATOM 1728 C CA . SER A 1 217 ? -0.366 -18.378 14.429 1.00 94.62 217 SER A CA 1
ATOM 1729 C C . SER A 1 217 ? -1.480 -17.834 15.329 1.00 94.62 217 SER A C 1
ATOM 1731 O O . SER A 1 217 ? -1.334 -17.861 16.552 1.00 94.62 217 SER A O 1
ATOM 1733 N N . SER A 1 218 ? -2.582 -17.362 14.745 1.00 95.12 218 SER A N 1
ATOM 1734 C CA . SER A 1 218 ? -3.716 -16.784 15.467 1.00 95.12 218 SER A CA 1
ATOM 1735 C C . SER A 1 218 ? -4.942 -17.683 15.379 1.00 95.12 218 SER A C 1
ATOM 1737 O O . SER A 1 218 ? -5.127 -18.429 14.423 1.00 95.12 218 SER A O 1
ATOM 1739 N N . GLU A 1 219 ? -5.811 -17.590 16.380 1.00 96.44 219 GLU A N 1
ATOM 1740 C CA . GLU A 1 219 ? -7.117 -18.239 16.355 1.00 96.44 219 GLU A CA 1
ATOM 1741 C C . GLU A 1 219 ? -8.119 -17.319 15.648 1.00 96.44 219 GLU A C 1
ATOM 1743 O O . GLU A 1 219 ? -8.535 -16.302 16.209 1.00 96.44 219 GLU A O 1
ATOM 1748 N N . ILE A 1 220 ? -8.486 -17.656 14.410 1.00 92.50 220 ILE A N 1
ATOM 1749 C CA . ILE A 1 220 ? -9.428 -16.881 13.594 1.00 92.50 220 ILE A CA 1
ATOM 1750 C C . ILE A 1 220 ? -10.652 -17.749 13.294 1.00 92.50 220 ILE A C 1
ATOM 1752 O O . ILE A 1 220 ? -10.536 -18.849 12.754 1.00 92.50 220 ILE A O 1
ATOM 1756 N N . VAL A 1 221 ? -11.838 -17.250 13.642 1.00 92.81 221 VAL A N 1
ATOM 1757 C CA . VAL A 1 221 ? -13.118 -17.917 13.356 1.00 92.81 221 VAL A CA 1
ATOM 1758 C C . VAL A 1 221 ? -13.994 -16.958 12.569 1.00 92.81 221 VAL A C 1
ATOM 1760 O O . VAL A 1 221 ? -14.368 -15.912 13.095 1.00 92.81 221 VAL A O 1
ATOM 1763 N N . ILE A 1 222 ? -14.328 -17.306 11.327 1.00 90.31 222 ILE A N 1
ATOM 1764 C CA . ILE A 1 222 ? -15.206 -16.507 10.465 1.00 90.31 222 ILE A CA 1
ATOM 1765 C C . ILE A 1 222 ? -16.634 -17.046 10.585 1.00 90.31 222 ILE A C 1
ATOM 1767 O O . ILE A 1 222 ? -16.860 -18.254 10.580 1.00 90.31 222 ILE A O 1
ATOM 1771 N N . LEU A 1 223 ? -17.601 -16.141 10.748 1.00 87.50 223 LEU A N 1
ATOM 1772 C CA . LEU A 1 223 ? -18.992 -16.463 11.088 1.00 87.50 223 LEU A CA 1
ATOM 1773 C C . LEU A 1 223 ? -20.012 -15.910 10.077 1.00 87.50 223 LEU A C 1
ATOM 1775 O O . LEU A 1 223 ? -21.206 -16.202 10.182 1.00 87.50 223 LEU A O 1
ATOM 1779 N N . ILE A 1 224 ? -19.573 -15.137 9.081 1.00 79.38 224 ILE A N 1
ATOM 1780 C CA . ILE A 1 224 ? -20.439 -14.709 7.976 1.00 79.38 224 ILE A CA 1
ATOM 1781 C C . ILE A 1 224 ? -20.678 -15.876 7.001 1.00 79.38 224 ILE A C 1
ATOM 1783 O O . ILE A 1 224 ? -19.750 -16.595 6.661 1.00 79.38 224 ILE A O 1
ATOM 1787 N N . GLY A 1 225 ? -21.919 -16.072 6.536 1.00 64.00 225 GLY A N 1
ATOM 1788 C CA . GLY A 1 225 ? -22.243 -17.074 5.500 1.00 64.00 225 GLY A CA 1
ATOM 1789 C C . GLY A 1 225 ? -22.904 -18.380 5.970 1.00 64.00 225 GLY A C 1
ATOM 1790 O O . GLY A 1 225 ? -23.304 -19.176 5.128 1.00 64.00 225 GLY A O 1
ATOM 1791 N N . GLY A 1 226 ? -23.126 -18.575 7.274 1.00 46.06 226 GLY A N 1
ATOM 1792 C CA . GLY A 1 226 ? -23.973 -19.660 7.803 1.00 46.06 226 GLY A CA 1
ATOM 1793 C C . GLY A 1 226 ? -23.275 -20.998 8.077 1.00 46.06 226 GLY A C 1
ATOM 1794 O O . GLY A 1 226 ? -23.877 -21.856 8.721 1.00 46.06 226 GLY A O 1
ATOM 1795 N N . GLU A 1 227 ? -22.010 -21.160 7.695 1.00 41.25 227 GLU A N 1
ATOM 1796 C CA . GLU A 1 227 ? -21.147 -22.257 8.142 1.00 41.25 227 GLU A CA 1
ATOM 1797 C C . GLU A 1 227 ? -19.858 -21.643 8.696 1.00 41.25 227 GLU A C 1
ATOM 1799 O O . GLU A 1 227 ? -19.212 -20.840 8.030 1.00 41.25 227 GLU A O 1
ATOM 1804 N N . ALA A 1 228 ? -19.528 -21.942 9.955 1.00 44.62 228 ALA A N 1
ATOM 1805 C CA . ALA A 1 228 ? -18.312 -21.444 10.585 1.00 44.62 228 ALA A CA 1
ATOM 1806 C C . ALA A 1 228 ? -17.098 -22.104 9.916 1.00 44.62 228 ALA A C 1
ATOM 1808 O O . ALA A 1 228 ? -16.793 -23.267 10.185 1.00 44.62 228 ALA A O 1
ATOM 1809 N N . GLU A 1 229 ? -16.417 -21.375 9.039 1.00 48.47 229 GLU A N 1
ATOM 1810 C CA . GLU A 1 229 ? -15.141 -21.803 8.481 1.00 48.47 229 GLU A CA 1
ATOM 1811 C C . GLU A 1 229 ? -14.041 -21.459 9.494 1.00 48.47 229 GLU A C 1
ATOM 1813 O O . GLU A 1 229 ? -13.706 -20.298 9.740 1.00 48.47 229 GLU A O 1
ATOM 1818 N N . THR A 1 230 ? -13.510 -22.487 10.158 1.00 42.69 230 THR A N 1
ATOM 1819 C CA . THR A 1 230 ? -12.338 -22.358 11.027 1.00 42.69 230 THR A CA 1
ATOM 1820 C C . THR A 1 230 ? -11.078 -22.464 10.181 1.00 42.69 230 THR A C 1
ATOM 1822 O O . THR A 1 230 ? -10.688 -23.567 9.787 1.00 42.69 230 THR A O 1
ATOM 1825 N N . GLU A 1 231 ? -10.401 -21.346 9.939 1.00 46.62 231 GLU A N 1
ATOM 1826 C CA . GLU A 1 231 ? -9.046 -21.354 9.392 1.00 46.62 231 GLU A CA 1
ATOM 1827 C C . GLU A 1 231 ? -8.074 -21.697 10.538 1.00 46.62 231 GLU A C 1
ATOM 1829 O O . GLU A 1 231 ? -7.562 -20.833 11.240 1.00 46.62 231 GLU A O 1
ATOM 1834 N N . THR A 1 232 ? -7.877 -22.994 10.797 1.00 35.81 232 THR A N 1
ATOM 1835 C CA . THR A 1 232 ? -6.876 -23.492 11.757 1.00 35.81 232 THR A CA 1
ATOM 1836 C C . THR A 1 232 ? -5.729 -24.148 10.995 1.00 35.81 232 THR A C 1
ATOM 1838 O O . THR A 1 232 ? -5.835 -25.285 10.541 1.00 35.81 232 THR A O 1
ATOM 1841 N N . ALA A 1 233 ? -4.609 -23.438 10.842 1.00 36.69 233 ALA A N 1
ATOM 1842 C CA . ALA A 1 233 ? -3.381 -24.016 10.307 1.00 36.69 233 ALA A CA 1
ATOM 1843 C C . ALA A 1 233 ? -2.606 -24.703 11.443 1.00 36.69 233 ALA A C 1
ATOM 1845 O O . ALA A 1 233 ? -1.940 -24.066 12.256 1.00 36.69 233 ALA A O 1
ATOM 1846 N N . ALA A 1 234 ? -2.720 -26.028 11.518 1.00 31.84 234 ALA A N 1
ATOM 1847 C CA . ALA A 1 234 ? -1.923 -26.841 12.424 1.00 31.84 234 ALA A CA 1
ATOM 1848 C C . ALA A 1 234 ? -0.432 -26.741 12.057 1.00 31.84 234 ALA A C 1
ATOM 1850 O O . ALA A 1 234 ? -0.017 -27.103 10.957 1.00 31.84 234 ALA A O 1
ATOM 1851 N N . ALA A 1 235 ? 0.377 -26.272 13.005 1.00 31.53 235 ALA A N 1
ATOM 1852 C CA . ALA A 1 235 ? 1.823 -26.389 12.954 1.00 31.53 235 ALA A CA 1
ATOM 1853 C C . ALA A 1 235 ? 2.226 -27.860 13.159 1.00 31.53 235 ALA A C 1
ATOM 1855 O O . ALA A 1 235 ? 2.187 -28.362 14.282 1.00 31.53 235 ALA A O 1
ATOM 1856 N N . GLU A 1 236 ? 2.655 -28.540 12.096 1.00 30.39 236 GLU A N 1
ATOM 1857 C CA . GLU A 1 236 ? 3.505 -29.725 12.217 1.00 30.39 236 GLU A CA 1
ATOM 1858 C C . GLU A 1 236 ? 4.960 -29.333 11.955 1.00 30.39 236 GLU A C 1
ATOM 1860 O O . GLU A 1 236 ? 5.412 -29.123 10.831 1.00 30.39 236 GLU A O 1
ATOM 1865 N N . THR A 1 237 ? 5.706 -29.233 13.049 1.00 31.33 237 THR A N 1
ATOM 1866 C CA . THR A 1 237 ? 7.162 -29.294 13.065 1.00 31.33 237 THR A CA 1
ATOM 1867 C C . THR A 1 237 ? 7.612 -30.721 12.750 1.00 31.33 237 THR A C 1
ATOM 1869 O O . THR A 1 237 ? 7.287 -31.639 13.501 1.00 31.33 237 THR A O 1
ATOM 1872 N N . SER A 1 238 ? 8.438 -30.906 11.722 1.00 28.94 238 SER A N 1
ATOM 1873 C CA . SER A 1 238 ? 9.388 -32.021 11.681 1.00 28.94 238 SER A CA 1
ATOM 1874 C C . SER A 1 238 ? 10.639 -31.618 10.912 1.00 28.94 238 SER A C 1
ATOM 1876 O O . SER A 1 238 ? 10.722 -31.669 9.689 1.00 28.94 238 SER A O 1
ATOM 1878 N N . GLU A 1 239 ? 11.621 -31.218 11.699 1.00 35.84 239 GLU A N 1
ATOM 1879 C CA . GLU A 1 239 ? 13.039 -31.140 11.395 1.00 35.84 239 GLU A CA 1
ATOM 1880 C C . GLU A 1 239 ? 13.565 -32.523 10.968 1.00 35.84 239 GLU A C 1
ATOM 1882 O O . GLU A 1 239 ? 13.464 -33.466 11.746 1.00 35.84 239 GLU A O 1
ATOM 1887 N N . THR A 1 240 ? 14.148 -32.670 9.772 1.00 28.20 240 THR A N 1
ATOM 1888 C CA . THR A 1 240 ? 15.461 -33.332 9.603 1.00 28.20 240 THR A CA 1
ATOM 1889 C C . THR A 1 240 ? 16.041 -33.056 8.212 1.00 28.20 240 THR A C 1
ATOM 1891 O O . THR A 1 240 ? 15.483 -33.454 7.193 1.00 28.20 240 THR A O 1
ATOM 1894 N N . ALA A 1 241 ? 17.206 -32.405 8.187 1.00 28.00 241 ALA A N 1
ATOM 1895 C CA . ALA A 1 241 ? 18.174 -32.515 7.097 1.00 28.00 241 ALA A CA 1
ATOM 1896 C C . ALA A 1 241 ? 18.775 -33.941 7.071 1.00 28.00 241 ALA A C 1
ATOM 1898 O O . ALA A 1 241 ? 18.727 -34.647 8.081 1.00 28.00 241 ALA A O 1
ATOM 1899 N N . PRO A 1 242 ? 19.409 -34.359 5.965 1.00 30.53 242 PRO A N 1
ATOM 1900 C CA . PRO A 1 242 ? 20.853 -34.146 5.935 1.00 30.53 242 PRO A CA 1
ATOM 1901 C C . PRO A 1 242 ? 21.402 -33.694 4.576 1.00 30.53 242 PRO A C 1
ATOM 1903 O O . PRO A 1 242 ? 20.799 -33.865 3.521 1.00 30.53 242 PRO A O 1
ATOM 1906 N N . ALA A 1 243 ? 22.579 -33.087 4.682 1.00 25.77 243 ALA A N 1
ATOM 1907 C CA . ALA A 1 243 ? 23.461 -32.632 3.623 1.00 25.77 243 ALA A CA 1
ATOM 1908 C C . ALA A 1 243 ? 24.304 -33.774 3.012 1.00 25.77 243 ALA A C 1
ATOM 1910 O O . ALA A 1 243 ? 24.318 -34.881 3.550 1.00 25.77 243 ALA A O 1
ATOM 1911 N N . GLN A 1 244 ? 25.104 -33.374 2.007 1.00 28.19 244 GLN A N 1
ATOM 1912 C CA . GLN A 1 244 ? 26.294 -34.028 1.421 1.00 28.19 244 GLN A CA 1
ATOM 1913 C C . GLN A 1 244 ? 25.993 -35.035 0.291 1.00 28.19 244 GLN A C 1
ATOM 1915 O O . GLN A 1 244 ? 25.044 -35.798 0.388 1.00 28.19 244 GLN A O 1
ATOM 1920 N N . GLU A 1 245 ? 26.717 -35.101 -0.829 1.00 28.56 245 GLU A N 1
ATOM 1921 C CA . GLU A 1 245 ? 28.028 -34.566 -1.226 1.00 28.56 245 GLU A CA 1
ATOM 1922 C C . GLU A 1 245 ? 28.160 -34.667 -2.768 1.00 28.56 245 GLU A C 1
ATOM 1924 O O . GLU A 1 245 ? 27.560 -35.544 -3.387 1.00 28.56 245 GLU A O 1
ATOM 1929 N N . ASP A 1 246 ? 28.903 -33.717 -3.334 1.00 26.73 246 ASP A N 1
ATOM 1930 C CA . ASP A 1 246 ? 29.750 -33.706 -4.539 1.00 26.73 246 ASP A CA 1
ATOM 1931 C C . ASP A 1 246 ? 29.766 -34.919 -5.498 1.00 26.73 246 ASP A C 1
ATOM 1933 O O . ASP A 1 246 ? 30.090 -36.028 -5.090 1.00 26.73 246 ASP A O 1
ATOM 1937 N N . GLU A 1 247 ? 29.638 -34.664 -6.811 1.00 29.62 247 GLU A N 1
ATOM 1938 C CA . GLU A 1 247 ? 30.604 -35.214 -7.783 1.00 29.62 247 GLU A CA 1
ATOM 1939 C C . GLU A 1 247 ? 30.686 -34.362 -9.066 1.00 29.62 247 GLU A C 1
ATOM 1941 O O . GLU A 1 247 ? 29.822 -34.360 -9.943 1.00 29.62 247 GLU A O 1
ATOM 1946 N N . GLU A 1 248 ? 31.774 -33.603 -9.118 1.00 28.55 248 GLU A N 1
ATOM 1947 C CA . GLU A 1 248 ? 32.382 -32.919 -10.251 1.00 28.55 248 GLU A CA 1
ATOM 1948 C C . GLU A 1 248 ? 32.976 -33.942 -11.231 1.00 28.55 248 GLU A C 1
ATOM 1950 O O . GLU A 1 248 ? 33.748 -34.794 -10.812 1.00 28.55 248 GLU A O 1
ATOM 1955 N N . THR A 1 249 ? 32.684 -33.842 -12.532 1.00 27.56 249 THR A N 1
ATOM 1956 C CA . THR A 1 249 ? 33.629 -34.245 -13.595 1.00 27.56 249 THR A CA 1
ATOM 1957 C C . THR A 1 249 ? 33.276 -33.572 -14.928 1.00 27.56 249 THR A C 1
ATOM 1959 O O . THR A 1 249 ? 32.375 -33.987 -15.653 1.00 27.56 249 THR A O 1
ATOM 1962 N N . ALA A 1 250 ? 34.039 -32.534 -15.272 1.00 28.06 250 ALA A N 1
ATOM 1963 C CA . ALA A 1 250 ? 34.505 -32.326 -16.645 1.00 28.06 250 ALA A CA 1
ATOM 1964 C C . ALA A 1 250 ? 35.851 -33.065 -16.791 1.00 28.06 250 ALA A C 1
ATOM 1966 O O . ALA A 1 250 ? 36.531 -33.292 -15.786 1.00 28.06 250 ALA A O 1
ATOM 1967 N N . PRO A 1 251 ? 36.228 -33.496 -18.000 1.00 36.19 251 PRO A N 1
ATOM 1968 C CA . PRO A 1 251 ? 37.152 -32.678 -18.796 1.00 36.19 251 PRO A CA 1
ATOM 1969 C C . PRO A 1 251 ? 36.755 -32.751 -20.297 1.00 36.19 251 PRO A C 1
ATOM 1971 O O . PRO A 1 251 ? 35.774 -33.400 -20.640 1.00 36.19 251 PRO A O 1
ATOM 1974 N N . GLU A 1 252 ? 37.361 -32.101 -21.283 1.00 30.67 252 GLU A N 1
ATOM 1975 C CA . GLU A 1 252 ? 38.724 -31.616 -21.469 1.00 30.67 252 GLU A CA 1
ATOM 1976 C C . GLU A 1 252 ? 38.722 -30.690 -22.705 1.00 30.67 252 GLU A C 1
ATOM 1978 O O . GLU A 1 252 ? 37.848 -30.783 -23.571 1.00 30.67 252 GLU A O 1
ATOM 1983 N N . GLU A 1 253 ? 39.695 -29.789 -22.757 1.00 30.34 253 GLU A N 1
ATOM 1984 C CA . GLU A 1 253 ? 39.969 -28.849 -23.843 1.00 30.34 253 GLU A CA 1
ATOM 1985 C C . GLU A 1 253 ? 40.533 -29.554 -25.091 1.00 30.34 253 GLU A C 1
ATOM 1987 O O . GLU A 1 253 ? 41.309 -30.500 -24.971 1.00 30.34 253 GLU A O 1
ATOM 1992 N N . GLU A 1 254 ? 40.272 -29.011 -26.285 1.00 33.19 254 GLU A N 1
ATOM 1993 C CA . GLU A 1 254 ? 41.267 -29.045 -27.363 1.00 33.19 254 GLU A CA 1
ATOM 1994 C C . GLU A 1 254 ? 41.283 -27.705 -28.112 1.00 33.19 254 GLU A C 1
ATOM 1996 O O . GLU A 1 254 ? 40.312 -27.264 -28.730 1.00 33.19 254 GLU A O 1
ATOM 2001 N N . GLU A 1 255 ? 42.428 -27.047 -27.986 1.00 30.48 255 GLU A N 1
ATOM 2002 C CA . GLU A 1 255 ? 42.856 -25.815 -28.626 1.00 30.48 255 GLU A CA 1
ATOM 2003 C C . GLU A 1 255 ? 43.433 -26.132 -30.016 1.00 30.48 255 GLU A C 1
ATOM 2005 O O . GLU A 1 255 ? 44.282 -27.012 -30.149 1.00 30.48 255 GLU A O 1
ATOM 2010 N N . ALA A 1 256 ? 43.063 -25.373 -31.051 1.00 30.73 256 ALA A N 1
ATOM 2011 C CA . ALA A 1 256 ? 43.928 -25.192 -32.218 1.00 30.73 256 ALA A CA 1
ATOM 2012 C C . ALA A 1 256 ? 43.603 -23.889 -32.954 1.00 30.73 256 ALA A C 1
ATOM 2014 O O . ALA A 1 256 ? 42.463 -23.584 -33.299 1.00 30.73 256 ALA A O 1
ATOM 2015 N N . ALA A 1 257 ? 44.662 -23.122 -33.173 1.00 26.59 257 ALA A N 1
ATOM 2016 C CA . ALA A 1 257 ? 44.676 -21.732 -33.572 1.00 26.59 257 ALA A CA 1
ATOM 2017 C C . ALA A 1 257 ? 44.664 -21.486 -35.094 1.00 26.59 257 ALA A C 1
ATOM 2019 O O . ALA A 1 257 ? 44.960 -22.364 -35.900 1.00 26.59 257 ALA A O 1
ATOM 2020 N N . ALA A 1 258 ? 44.508 -20.190 -35.397 1.00 26.91 258 ALA A N 1
ATOM 2021 C CA . ALA A 1 258 ? 45.139 -19.432 -36.483 1.00 26.91 258 ALA A CA 1
ATOM 2022 C C . ALA A 1 258 ? 44.539 -19.534 -37.900 1.00 26.91 258 ALA A C 1
ATOM 2024 O O . ALA A 1 258 ? 44.652 -20.543 -38.582 1.00 26.91 258 ALA A O 1
ATOM 2025 N N . ALA A 1 259 ? 44.059 -18.406 -38.434 1.00 28.11 259 ALA A N 1
ATOM 2026 C CA . ALA A 1 259 ? 44.900 -17.431 -39.148 1.00 28.11 259 ALA A CA 1
ATOM 2027 C C . ALA A 1 259 ? 44.058 -16.546 -40.088 1.00 28.11 259 ALA A C 1
ATOM 2029 O O . ALA A 1 259 ? 43.198 -17.016 -40.827 1.00 28.11 259 ALA A O 1
ATOM 2030 N N . SER A 1 260 ? 44.370 -15.253 -40.069 1.00 26.30 260 SER A N 1
ATOM 2031 C CA . SER A 1 260 ? 43.852 -14.191 -40.930 1.00 26.30 260 SER A CA 1
ATOM 2032 C C . SER A 1 260 ? 44.191 -14.377 -42.415 1.00 26.30 260 SER A C 1
ATOM 2034 O O . SER A 1 260 ? 45.241 -14.921 -42.748 1.00 26.30 260 SER A O 1
ATOM 2036 N N . THR A 1 261 ? 43.392 -13.781 -43.305 1.00 27.81 261 THR A N 1
ATOM 2037 C CA . THR A 1 261 ? 43.895 -12.973 -44.438 1.00 27.81 261 THR A CA 1
ATOM 2038 C C . THR A 1 261 ? 42.778 -12.124 -45.054 1.00 27.81 261 THR A C 1
ATOM 2040 O O . THR A 1 261 ? 41.737 -12.634 -45.457 1.00 27.81 261 THR A O 1
ATOM 2043 N N . GLU A 1 262 ? 43.023 -10.814 -45.121 1.00 27.95 262 GLU A N 1
ATOM 2044 C CA . GLU A 1 262 ? 42.360 -9.857 -46.013 1.00 27.95 262 GLU A CA 1
ATOM 2045 C C . GLU A 1 262 ? 42.704 -10.137 -47.487 1.00 27.95 262 GLU A C 1
ATOM 2047 O O . GLU A 1 262 ? 43.796 -10.619 -47.798 1.00 27.95 262 GLU A O 1
ATOM 2052 N N . GLY A 1 263 ? 41.808 -9.745 -48.399 1.00 28.11 263 GLY A N 1
ATOM 2053 C CA . GLY A 1 263 ? 42.074 -9.682 -49.838 1.00 28.11 263 GLY A CA 1
ATOM 2054 C C . GLY A 1 263 ? 40.875 -9.177 -50.652 1.00 28.11 263 GLY A C 1
ATOM 2055 O O . GLY A 1 263 ? 39.877 -9.872 -50.787 1.00 28.11 263 GLY A O 1
ATOM 2056 N N . GLN A 1 264 ? 41.008 -7.955 -51.169 1.00 27.84 264 GLN A N 1
ATOM 2057 C CA . GLN A 1 264 ? 40.062 -7.117 -51.923 1.00 27.84 264 GLN A CA 1
ATOM 2058 C C . GLN A 1 264 ? 39.611 -7.618 -53.321 1.00 27.84 264 GLN A C 1
ATOM 2060 O O . GLN A 1 264 ? 40.386 -8.222 -54.054 1.00 27.84 264 GLN A O 1
ATOM 2065 N N . GLU A 1 265 ? 38.394 -7.169 -53.684 1.00 29.08 265 GLU A N 1
ATOM 2066 C CA . GLU A 1 265 ? 37.905 -6.625 -54.983 1.00 29.08 265 GLU A CA 1
ATOM 2067 C C . GLU A 1 265 ? 37.714 -7.513 -56.248 1.00 29.08 265 GLU A C 1
ATOM 2069 O O . GLU A 1 265 ? 38.661 -7.878 -56.931 1.00 29.08 265 GLU A O 1
ATOM 2074 N N . THR A 1 266 ? 36.422 -7.766 -56.567 1.00 27.31 266 THR A N 1
ATOM 2075 C CA . THR A 1 266 ? 35.588 -7.498 -57.794 1.00 27.31 266 THR A CA 1
ATOM 2076 C C . THR A 1 266 ? 36.219 -7.339 -59.205 1.00 27.31 266 THR A C 1
ATOM 2078 O O . THR A 1 266 ? 37.397 -7.017 -59.279 1.00 27.31 266 THR A O 1
ATOM 2081 N N . PRO A 1 267 ? 35.466 -7.365 -60.351 1.00 43.09 267 PRO A N 1
ATOM 2082 C CA . PRO A 1 267 ? 34.001 -7.482 -60.562 1.00 43.09 267 PRO A CA 1
ATOM 2083 C C . PRO A 1 267 ? 33.559 -8.480 -61.674 1.00 43.09 267 PRO A C 1
ATOM 2085 O O . PRO A 1 267 ? 34.337 -8.882 -62.535 1.00 43.09 267 PRO A O 1
ATOM 2088 N N . GLY A 1 268 ? 32.260 -8.805 -61.731 1.00 28.09 268 GLY A N 1
ATOM 2089 C CA . GLY A 1 268 ? 31.662 -9.587 -62.824 1.00 28.09 268 GLY A CA 1
ATOM 2090 C C . GLY A 1 268 ? 30.141 -9.437 -62.892 1.00 28.09 268 GLY A C 1
ATOM 2091 O O . GLY A 1 268 ? 29.433 -9.906 -62.016 1.00 28.09 268 GLY A O 1
ATOM 2092 N N . SER A 1 269 ? 29.684 -8.728 -63.917 1.00 29.02 269 SER A N 1
ATOM 2093 C CA . SER A 1 269 ? 28.330 -8.241 -64.190 1.00 29.02 269 SER A CA 1
ATOM 2094 C C . SER A 1 269 ? 27.250 -9.317 -64.417 1.00 29.02 269 SER A C 1
ATOM 2096 O O . SER A 1 269 ? 27.500 -10.306 -65.096 1.00 29.02 269 SER A O 1
ATOM 2098 N N . ALA A 1 270 ? 26.043 -8.964 -63.952 1.00 32.31 270 ALA A N 1
ATOM 2099 C CA . ALA A 1 270 ? 24.705 -9.269 -64.476 1.00 32.31 270 ALA A CA 1
ATOM 2100 C C . ALA A 1 270 ? 24.152 -10.701 -64.358 1.00 32.31 270 ALA A C 1
ATOM 2102 O O . ALA A 1 270 ? 24.428 -11.552 -65.193 1.00 32.31 270 ALA A O 1
ATOM 2103 N N . GLU A 1 271 ? 23.179 -10.871 -63.458 1.00 34.69 271 GLU A N 1
ATOM 2104 C CA . GLU A 1 271 ? 21.825 -11.200 -63.915 1.00 34.69 271 GLU A CA 1
ATOM 2105 C C . GLU A 1 271 ? 20.763 -10.669 -62.943 1.00 34.69 271 GLU A C 1
ATOM 2107 O O . GLU A 1 271 ? 20.898 -10.702 -61.723 1.00 34.69 271 GLU A O 1
ATOM 2112 N N . GLU A 1 272 ? 19.746 -10.082 -63.553 1.00 37.00 272 GLU A N 1
ATOM 2113 C CA . GLU A 1 272 ? 18.656 -9.309 -62.989 1.00 37.00 272 GLU A CA 1
ATOM 2114 C C . GLU A 1 272 ? 17.532 -10.276 -62.602 1.00 37.00 272 GLU A C 1
ATOM 2116 O O . GLU A 1 272 ? 16.917 -10.902 -63.463 1.00 37.00 272 GLU A O 1
ATOM 2121 N N . ALA A 1 273 ? 17.262 -10.409 -61.304 1.00 33.31 273 ALA A N 1
ATOM 2122 C CA . ALA A 1 273 ? 16.021 -10.979 -60.804 1.00 33.31 273 ALA A CA 1
ATOM 2123 C C . ALA A 1 273 ? 15.322 -9.900 -59.981 1.00 33.31 273 ALA A C 1
ATOM 2125 O O . ALA A 1 273 ? 15.832 -9.397 -58.985 1.00 33.31 273 ALA A O 1
ATOM 2126 N N . THR A 1 274 ? 14.163 -9.510 -60.486 1.00 41.34 274 THR A N 1
ATOM 2127 C CA . THR A 1 274 ? 13.234 -8.535 -59.936 1.00 41.34 274 THR A CA 1
ATOM 2128 C C . THR A 1 274 ? 12.871 -8.852 -58.488 1.00 41.34 274 THR A C 1
ATOM 2130 O O . THR A 1 274 ? 12.106 -9.785 -58.240 1.00 41.34 274 THR A O 1
ATOM 2133 N N . GLU A 1 275 ? 13.336 -8.035 -57.551 1.00 41.34 275 GLU A N 1
ATOM 2134 C CA . GLU A 1 275 ? 12.742 -7.936 -56.223 1.00 41.34 275 GLU A CA 1
ATOM 2135 C C . GLU A 1 275 ? 12.063 -6.571 -56.130 1.00 41.34 275 GLU A C 1
ATOM 2137 O O . GLU A 1 275 ? 12.666 -5.522 -56.377 1.00 41.34 275 GLU A O 1
ATOM 2142 N N . ALA A 1 276 ? 10.752 -6.595 -55.903 1.00 41.56 276 ALA A N 1
ATOM 2143 C CA . ALA A 1 276 ? 9.959 -5.396 -55.734 1.00 41.56 276 ALA A CA 1
ATOM 2144 C C . ALA A 1 276 ? 10.572 -4.567 -54.602 1.00 41.56 276 ALA A C 1
ATOM 2146 O O . ALA A 1 276 ? 10.725 -5.051 -53.484 1.00 41.56 276 ALA A O 1
ATOM 2147 N N . SER A 1 277 ? 10.917 -3.316 -54.904 1.00 39.09 277 SER A N 1
ATOM 2148 C CA . SER A 1 277 ? 11.305 -2.325 -53.907 1.00 39.09 277 SER A CA 1
ATOM 2149 C C . SER A 1 277 ? 10.109 -2.077 -52.984 1.00 39.09 277 SER A C 1
ATOM 2151 O O . SER A 1 277 ? 9.265 -1.222 -53.243 1.00 39.09 277 SER A O 1
ATOM 2153 N N . ALA A 1 278 ? 9.999 -2.878 -51.926 1.00 49.78 278 ALA A N 1
ATOM 2154 C CA . ALA A 1 278 ? 9.253 -2.496 -50.749 1.00 49.78 278 ALA A CA 1
ATOM 2155 C C . ALA A 1 278 ? 10.072 -1.395 -50.071 1.00 49.78 278 ALA A C 1
ATOM 2157 O O . ALA A 1 278 ? 11.246 -1.583 -49.750 1.00 49.78 278 ALA A O 1
ATOM 2158 N N . VAL A 1 279 ? 9.471 -0.219 -49.909 1.00 46.62 279 VAL A N 1
ATOM 2159 C CA . VAL A 1 279 ? 10.001 0.795 -48.995 1.00 46.62 279 VAL A CA 1
ATOM 2160 C C . VAL A 1 279 ? 10.161 0.104 -47.636 1.00 46.62 279 VAL A C 1
ATOM 2162 O O . VAL A 1 279 ? 9.199 -0.536 -47.206 1.00 46.62 279 VAL A O 1
ATOM 2165 N N . PRO A 1 280 ? 11.333 0.165 -46.977 1.00 64.25 280 PRO A N 1
ATOM 2166 C CA . PRO A 1 280 ? 11.471 -0.423 -45.653 1.00 64.25 280 PRO A CA 1
ATOM 2167 C C . PRO A 1 280 ? 10.450 0.254 -44.735 1.00 64.25 280 PRO A C 1
ATOM 2169 O O . PRO A 1 280 ? 10.506 1.469 -44.537 1.00 64.25 280 PRO A O 1
ATOM 2172 N N . ILE A 1 281 ? 9.475 -0.520 -44.251 1.00 80.44 281 ILE A N 1
ATOM 2173 C CA . ILE A 1 281 ? 8.508 -0.051 -43.258 1.00 80.44 281 ILE A CA 1
ATOM 2174 C C . ILE A 1 281 ? 9.282 0.417 -42.026 1.00 80.44 281 ILE A C 1
ATOM 2176 O O . ILE A 1 281 ? 10.307 -0.172 -41.670 1.00 80.44 281 ILE A O 1
ATOM 2180 N N . SER A 1 282 ? 8.841 1.503 -41.397 1.00 92.31 282 SER A N 1
ATOM 2181 C CA . SER A 1 282 ? 9.499 1.947 -40.174 1.00 92.31 282 SER A CA 1
ATOM 2182 C C . SER A 1 282 ? 9.241 0.952 -39.045 1.00 92.31 282 SER A C 1
ATOM 2184 O O . SER A 1 282 ? 8.259 0.205 -39.065 1.00 92.31 282 SER A O 1
ATOM 2186 N N . LEU A 1 283 ? 10.111 0.941 -38.032 1.00 94.75 283 LEU A N 1
ATOM 2187 C CA . LEU A 1 283 ? 9.934 0.070 -36.868 1.00 94.75 283 LEU A CA 1
ATOM 2188 C C . LEU A 1 283 ? 8.577 0.317 -36.188 1.00 94.75 283 LEU A C 1
ATOM 2190 O O . LEU A 1 283 ? 7.917 -0.634 -35.784 1.00 94.75 283 LEU A O 1
ATOM 2194 N N . ALA A 1 284 ? 8.132 1.575 -36.102 1.00 95.25 284 ALA A N 1
ATOM 2195 C CA . ALA A 1 284 ? 6.837 1.914 -35.520 1.00 95.25 284 ALA A CA 1
ATOM 2196 C C . ALA A 1 284 ? 5.661 1.351 -36.341 1.00 95.25 284 ALA A C 1
ATOM 2198 O O . ALA A 1 284 ? 4.705 0.834 -35.760 1.00 95.25 284 ALA A O 1
ATOM 2199 N N . ASP A 1 285 ? 5.739 1.405 -37.677 1.00 95.06 285 ASP A N 1
ATOM 2200 C CA . ASP A 1 285 ? 4.728 0.803 -38.555 1.00 95.06 285 ASP A CA 1
ATOM 2201 C C . ASP A 1 285 ? 4.730 -0.731 -38.435 1.00 95.06 285 ASP A C 1
ATOM 2203 O O . ASP A 1 285 ? 3.670 -1.337 -38.283 1.00 95.06 285 ASP A O 1
ATOM 2207 N N . CYS A 1 286 ? 5.909 -1.356 -38.394 1.00 95.69 286 CYS A N 1
ATOM 2208 C CA . CYS A 1 286 ? 6.049 -2.801 -38.217 1.00 95.69 286 CYS A CA 1
ATOM 2209 C C . CYS A 1 286 ? 5.496 -3.289 -36.864 1.00 95.69 286 CYS A C 1
ATOM 2211 O O . CYS A 1 286 ? 4.688 -4.218 -36.814 1.00 95.69 286 CYS A O 1
ATOM 2213 N N . LEU A 1 287 ? 5.841 -2.617 -35.759 1.00 95.88 287 LEU A N 1
ATOM 2214 C CA . LEU A 1 287 ? 5.304 -2.919 -34.425 1.00 95.88 287 LEU A CA 1
ATOM 2215 C C . LEU A 1 287 ? 3.777 -2.787 -34.385 1.00 95.88 287 LEU A C 1
ATOM 2217 O O . LEU A 1 287 ? 3.088 -3.593 -33.754 1.00 95.88 287 LEU A O 1
ATOM 2221 N N . LYS A 1 288 ? 3.227 -1.797 -35.095 1.00 94.56 288 LYS A N 1
ATOM 2222 C CA . LYS A 1 288 ? 1.782 -1.613 -35.212 1.00 94.56 288 LYS A CA 1
ATOM 2223 C C . LYS A 1 288 ? 1.114 -2.754 -35.983 1.00 94.56 288 LYS A C 1
ATOM 2225 O O . LYS A 1 288 ? 0.066 -3.228 -35.544 1.00 94.56 288 LYS A O 1
ATOM 2230 N N . GLU A 1 289 ? 1.711 -3.225 -37.079 1.00 94.31 289 GLU A N 1
ATOM 2231 C CA . GLU A 1 289 ? 1.234 -4.398 -37.833 1.00 94.31 289 GLU A CA 1
ATOM 2232 C C . GLU A 1 289 ? 1.279 -5.680 -36.995 1.00 94.31 289 GLU A C 1
ATOM 2234 O O . GLU A 1 289 ? 0.319 -6.456 -36.990 1.00 94.31 289 GLU A O 1
ATOM 2239 N N . LYS A 1 290 ? 2.345 -5.847 -36.207 1.00 94.75 290 LYS A N 1
ATOM 2240 C CA . LYS A 1 290 ? 2.503 -6.920 -35.215 1.00 94.75 290 LYS A CA 1
ATOM 2241 C C . LYS A 1 290 ? 1.555 -6.796 -34.021 1.00 94.75 290 LYS A C 1
ATOM 2243 O O . LYS A 1 290 ? 1.513 -7.688 -33.180 1.00 94.75 290 LYS A O 1
ATOM 2248 N N . LYS A 1 291 ? 0.770 -5.712 -33.942 1.00 95.44 291 LYS A N 1
ATOM 2249 C CA . LYS A 1 291 ? -0.112 -5.392 -32.810 1.00 95.44 291 LYS A CA 1
ATOM 2250 C C . LYS A 1 291 ? 0.641 -5.405 -31.478 1.00 95.44 291 LYS A C 1
ATOM 2252 O O . LYS A 1 291 ? 0.064 -5.767 -30.456 1.00 95.44 291 LYS A O 1
ATOM 2257 N N . ALA A 1 292 ? 1.911 -5.004 -31.497 1.00 97.19 292 ALA A N 1
ATOM 2258 C CA . ALA A 1 292 ? 2.676 -4.796 -30.282 1.00 97.19 292 ALA A CA 1
ATOM 2259 C C . ALA A 1 292 ? 1.993 -3.705 -29.448 1.00 97.19 292 ALA A C 1
ATOM 2261 O O . ALA A 1 292 ? 1.586 -2.681 -30.007 1.00 97.19 292 ALA A O 1
ATOM 2262 N N . ILE A 1 293 ? 1.855 -3.932 -28.141 1.00 97.50 293 ILE A N 1
ATOM 2263 C CA . ILE A 1 293 ? 1.241 -2.990 -27.196 1.00 97.50 293 ILE A CA 1
ATOM 2264 C C . ILE A 1 293 ? 2.280 -2.583 -26.158 1.00 97.50 293 ILE A C 1
ATOM 2266 O O . ILE A 1 293 ? 2.945 -3.437 -25.574 1.00 97.50 293 ILE A O 1
ATOM 2270 N N . LEU A 1 294 ? 2.391 -1.284 -25.908 1.00 97.69 294 LEU A N 1
ATOM 2271 C CA . LEU A 1 294 ? 3.165 -0.722 -24.811 1.00 97.69 294 LEU A CA 1
ATOM 2272 C C . LEU A 1 294 ? 2.232 -0.425 -23.635 1.00 97.69 294 LEU A C 1
ATOM 2274 O O . LEU A 1 294 ? 1.448 0.519 -23.694 1.00 97.69 294 LEU A O 1
ATOM 2278 N N . TYR A 1 295 ? 2.332 -1.206 -22.566 1.00 96.69 295 TYR A N 1
ATOM 2279 C CA . TYR A 1 295 ? 1.631 -0.968 -21.307 1.00 96.69 295 TYR A CA 1
ATOM 2280 C C . TYR A 1 295 ? 2.476 -0.063 -20.409 1.00 96.69 295 TYR A C 1
ATOM 2282 O O . TYR A 1 295 ? 3.656 -0.334 -20.176 1.00 96.69 295 TYR A O 1
ATOM 2290 N N . GLY A 1 296 ? 1.897 1.017 -19.895 1.00 92.62 296 GLY A N 1
ATOM 2291 C CA . GLY A 1 296 ? 2.622 1.955 -19.041 1.00 92.62 296 GLY A CA 1
ATOM 2292 C C . GLY A 1 296 ? 1.728 3.058 -18.503 1.00 92.62 296 GLY A C 1
ATOM 2293 O O . GLY A 1 296 ? 0.512 2.926 -18.522 1.00 92.62 296 GLY A O 1
ATOM 2294 N N . SER A 1 297 ? 2.321 4.159 -18.050 1.00 91.94 297 SER A N 1
ATOM 2295 C CA . SER A 1 297 ? 1.553 5.346 -17.671 1.00 91.94 297 SER A CA 1
ATOM 2296 C C . SER A 1 297 ? 2.159 6.619 -18.239 1.00 91.94 297 SER A C 1
ATOM 2298 O O . SER A 1 297 ? 3.376 6.788 -18.198 1.00 91.94 297 SER A O 1
ATOM 2300 N N . GLU A 1 298 ? 1.328 7.556 -18.688 1.00 90.38 298 GLU A N 1
ATOM 2301 C CA . GLU A 1 298 ? 1.741 8.888 -19.147 1.00 90.38 298 GLU A CA 1
ATOM 2302 C C . GLU A 1 298 ? 2.465 9.689 -18.054 1.00 90.38 298 GLU A C 1
ATOM 2304 O O . GLU A 1 298 ? 3.264 10.578 -18.344 1.00 90.38 298 GLU A O 1
ATOM 2309 N N . LYS A 1 299 ? 2.223 9.358 -16.779 1.00 84.38 299 LYS A N 1
ATOM 2310 C CA . LYS A 1 299 ? 2.913 9.961 -15.628 1.00 84.38 299 LYS A CA 1
ATOM 2311 C C . LYS A 1 299 ? 4.240 9.266 -15.291 1.00 84.38 299 LYS A C 1
ATOM 2313 O O . LYS A 1 299 ? 4.966 9.733 -14.415 1.00 84.38 299 LYS A O 1
ATOM 2318 N N . CYS A 1 300 ? 4.554 8.139 -15.931 1.00 81.06 300 CYS A N 1
ATOM 2319 C CA . CYS A 1 300 ? 5.766 7.366 -15.679 1.00 81.06 300 CYS A CA 1
ATOM 2320 C C . CYS A 1 300 ? 6.901 7.815 -16.606 1.00 81.06 300 CYS A C 1
ATOM 2322 O O . CYS A 1 300 ? 6.824 7.630 -17.821 1.00 81.06 300 CYS A O 1
ATOM 2324 N N . THR A 1 301 ? 7.998 8.315 -16.027 1.00 76.94 301 THR A N 1
ATOM 2325 C CA . THR A 1 301 ? 9.179 8.782 -16.774 1.00 76.94 301 THR A CA 1
ATOM 2326 C C . THR A 1 301 ? 9.684 7.737 -17.769 1.00 76.94 301 THR A C 1
ATOM 2328 O O . THR A 1 301 ? 9.831 8.046 -18.946 1.00 76.94 301 THR A O 1
ATOM 2331 N N . PHE A 1 302 ? 9.825 6.478 -17.349 1.00 83.19 302 PHE A N 1
ATOM 2332 C CA . PHE A 1 302 ? 10.282 5.384 -18.213 1.00 83.19 302 PHE A CA 1
ATOM 2333 C C . PHE A 1 302 ? 9.363 5.119 -19.408 1.00 83.19 302 PHE A C 1
ATOM 2335 O O . PHE A 1 302 ? 9.822 4.815 -20.504 1.00 83.19 302 PHE A O 1
ATOM 2342 N N . THR A 1 303 ? 8.048 5.235 -19.211 1.00 87.62 303 THR A N 1
ATOM 2343 C CA . THR A 1 303 ? 7.086 5.057 -20.307 1.00 87.62 303 THR A CA 1
ATOM 2344 C C . THR A 1 303 ? 7.204 6.212 -21.296 1.00 87.62 303 THR A C 1
ATOM 2346 O O . THR A 1 303 ? 7.259 5.992 -22.505 1.00 87.62 303 THR A O 1
ATOM 2349 N N . THR A 1 304 ? 7.310 7.445 -20.793 1.00 89.25 304 THR A N 1
ATOM 2350 C CA . THR A 1 304 ? 7.470 8.624 -21.651 1.00 89.25 304 THR A CA 1
ATOM 2351 C C . THR A 1 304 ? 8.800 8.615 -22.409 1.00 89.25 304 THR A C 1
ATOM 2353 O O . THR A 1 304 ? 8.822 8.940 -23.594 1.00 89.25 304 THR A O 1
ATOM 2356 N N . GLU A 1 305 ? 9.892 8.173 -21.775 1.00 83.62 305 GLU A N 1
ATOM 2357 C CA . GLU A 1 305 ? 11.205 8.009 -22.408 1.00 83.62 305 GLU A CA 1
ATOM 2358 C C . GLU A 1 305 ? 11.176 6.922 -23.489 1.00 83.62 305 GLU A C 1
ATOM 2360 O O . GLU A 1 305 ? 11.641 7.166 -24.601 1.00 83.62 305 GLU A O 1
ATOM 2365 N N . GLN A 1 306 ? 10.552 5.769 -23.222 1.00 91.06 306 GLN A N 1
ATOM 2366 C CA . GLN A 1 306 ? 10.377 4.704 -24.214 1.00 91.06 306 GLN A CA 1
ATOM 2367 C C . GLN A 1 306 ? 9.657 5.191 -25.476 1.00 91.06 306 GLN A C 1
ATOM 2369 O O . GLN A 1 306 ? 10.083 4.865 -26.585 1.00 91.06 306 GLN A O 1
ATOM 2374 N N . ILE A 1 307 ? 8.563 5.944 -25.315 1.00 94.19 307 ILE A N 1
ATOM 2375 C CA . ILE A 1 307 ? 7.787 6.501 -26.433 1.00 94.19 307 ILE A CA 1
ATOM 2376 C C . ILE A 1 307 ? 8.620 7.548 -27.186 1.00 94.19 307 ILE A C 1
ATOM 2378 O O . ILE A 1 307 ? 8.609 7.578 -28.417 1.00 94.19 307 ILE A O 1
ATOM 2382 N N . ALA A 1 308 ? 9.389 8.370 -26.467 1.00 91.69 308 ALA A N 1
ATOM 2383 C CA . ALA A 1 308 ? 10.231 9.407 -27.057 1.00 91.69 308 ALA A CA 1
ATOM 2384 C C . ALA A 1 308 ? 11.350 8.853 -27.958 1.00 91.69 308 ALA A C 1
ATOM 2386 O O . ALA A 1 308 ? 11.759 9.548 -28.891 1.00 91.69 308 ALA A O 1
ATOM 2387 N N . LEU A 1 309 ? 11.800 7.603 -27.755 1.00 89.50 309 LEU A N 1
ATOM 2388 C CA . LEU A 1 309 ? 12.775 6.949 -28.642 1.00 89.50 309 LEU A CA 1
ATOM 2389 C C . LEU A 1 309 ? 12.300 6.879 -30.107 1.00 89.50 309 LEU A C 1
ATOM 2391 O O . LEU A 1 309 ? 13.133 6.831 -31.008 1.00 89.50 309 LEU A O 1
ATOM 2395 N N . PHE A 1 310 ? 10.987 6.919 -30.362 1.00 95.19 310 PHE A N 1
ATOM 2396 C CA . PHE A 1 310 ? 10.406 6.871 -31.710 1.00 95.19 310 PHE A CA 1
ATOM 2397 C C . PHE A 1 310 ? 10.306 8.237 -32.411 1.00 95.19 310 PHE A C 1
ATOM 2399 O O . PHE A 1 310 ? 9.899 8.302 -33.572 1.00 95.19 310 PHE A O 1
ATOM 2406 N N . GLY A 1 311 ? 10.669 9.338 -31.743 1.00 93.31 311 GLY A N 1
ATOM 2407 C CA . GLY A 1 311 ? 10.678 10.676 -32.340 1.00 93.31 311 GLY A CA 1
ATOM 2408 C C . GLY A 1 311 ? 9.329 11.073 -32.956 1.00 93.31 311 GLY A C 1
ATOM 2409 O O . GLY A 1 311 ? 8.288 10.988 -32.306 1.00 93.31 311 GLY A O 1
ATOM 2410 N N . GLU A 1 312 ? 9.335 11.499 -34.223 1.00 93.06 312 GLU A N 1
ATOM 2411 C CA . GLU A 1 312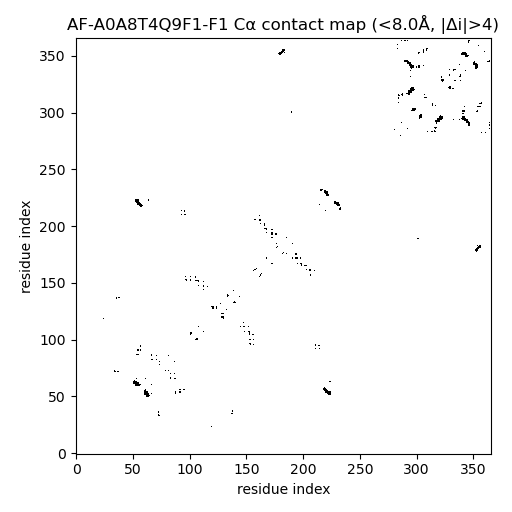 ? 8.122 11.916 -34.952 1.00 93.06 312 GLU A CA 1
ATOM 2412 C C 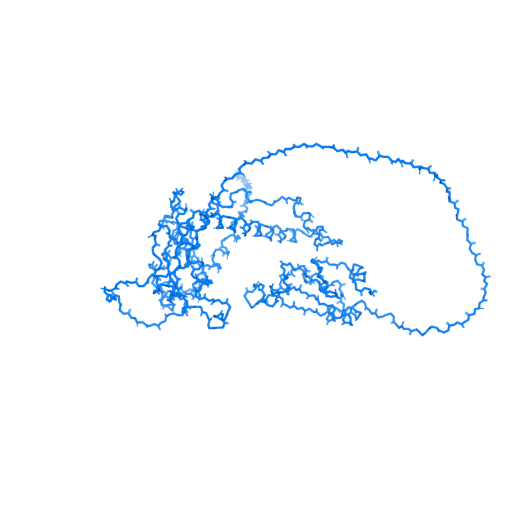. GLU A 1 312 ? 7.096 10.781 -35.134 1.00 93.06 312 GLU A C 1
ATOM 2414 O O . GLU A 1 312 ? 5.917 11.040 -35.375 1.00 93.06 312 GLU A O 1
ATOM 2419 N N . GLU A 1 313 ? 7.517 9.524 -34.979 1.00 94.31 313 GLU A N 1
ATOM 2420 C CA . GLU A 1 313 ? 6.659 8.347 -35.114 1.00 94.31 313 GLU A CA 1
ATOM 2421 C C . GLU A 1 313 ? 6.039 7.875 -33.792 1.00 94.31 313 GLU A C 1
ATOM 2423 O O . GLU A 1 313 ? 5.261 6.922 -33.796 1.00 94.31 313 GLU A O 1
ATOM 2428 N N . ALA A 1 314 ? 6.309 8.553 -32.671 1.00 92.25 314 ALA A N 1
ATOM 2429 C CA . ALA A 1 314 ? 5.793 8.199 -31.346 1.00 92.25 314 ALA A CA 1
ATOM 2430 C C . ALA A 1 314 ? 4.266 7.987 -31.310 1.00 92.25 314 ALA A C 1
ATOM 2432 O O . ALA A 1 314 ? 3.778 7.058 -30.671 1.00 92.25 314 ALA A O 1
ATOM 2433 N N . GLY A 1 315 ? 3.504 8.792 -32.060 1.00 91.12 315 GLY A N 1
ATOM 2434 C CA . GLY A 1 315 ? 2.041 8.677 -32.141 1.00 91.12 315 GLY A CA 1
ATOM 2435 C C . GLY A 1 315 ? 1.526 7.421 -32.857 1.00 91.12 315 GLY A C 1
ATOM 2436 O O . GLY A 1 315 ? 0.317 7.195 -32.897 1.00 91.12 315 GLY A O 1
ATOM 2437 N N . LYS A 1 316 ? 2.409 6.611 -33.453 1.00 94.50 316 LYS A N 1
ATOM 2438 C CA . LYS A 1 316 ? 2.051 5.341 -34.100 1.00 94.50 316 LYS A CA 1
ATOM 2439 C C . LYS A 1 316 ? 2.074 4.153 -33.135 1.00 94.50 316 LYS A C 1
ATOM 2441 O O . LYS A 1 316 ? 1.506 3.116 -33.475 1.00 94.50 316 LYS A O 1
ATOM 2446 N N . ILE A 1 317 ? 2.708 4.293 -31.971 1.00 96.44 317 ILE A N 1
ATOM 2447 C CA . ILE A 1 317 ? 2.829 3.222 -30.980 1.00 96.44 317 ILE A CA 1
ATOM 2448 C C . ILE A 1 317 ? 1.466 2.942 -30.348 1.00 96.44 317 ILE A C 1
ATOM 2450 O O . ILE A 1 317 ? 0.786 3.859 -29.887 1.00 96.44 317 ILE A O 1
ATOM 2454 N N . ASN A 1 318 ? 1.066 1.668 -30.304 1.00 96.50 318 ASN A N 1
ATOM 2455 C CA . ASN A 1 318 ? -0.138 1.267 -29.581 1.00 96.50 318 ASN A CA 1
ATOM 2456 C C . ASN A 1 318 ? 0.163 1.295 -28.076 1.00 96.50 318 ASN A C 1
ATOM 2458 O O . ASN A 1 318 ? 0.644 0.317 -27.508 1.00 96.50 318 ASN A O 1
ATOM 2462 N N . PHE A 1 319 ? -0.081 2.435 -27.443 1.00 96.88 319 PHE A N 1
ATOM 2463 C CA . PHE A 1 319 ? 0.078 2.621 -26.006 1.00 96.88 319 PHE A CA 1
ATOM 2464 C C . PHE A 1 319 ? -1.232 2.320 -25.261 1.00 96.88 319 PHE A C 1
ATOM 2466 O O . PHE A 1 319 ? -2.311 2.692 -25.725 1.00 96.88 319 PHE A O 1
ATOM 2473 N N . PHE A 1 320 ? -1.133 1.662 -24.106 1.00 96.38 320 PHE A N 1
ATOM 2474 C CA . PHE A 1 320 ? -2.240 1.429 -23.182 1.00 96.38 320 PHE A CA 1
ATOM 2475 C C . PHE A 1 320 ? -1.908 2.048 -21.817 1.00 96.38 320 PHE A C 1
ATOM 2477 O O . PHE A 1 320 ? -0.946 1.634 -21.164 1.00 96.38 320 PHE A O 1
ATOM 2484 N N . GLU A 1 321 ? -2.718 3.024 -21.393 1.00 95.06 321 GLU A N 1
ATOM 2485 C CA . GLU A 1 321 ? -2.621 3.643 -20.069 1.00 95.06 321 GLU A CA 1
ATOM 2486 C C . GLU A 1 321 ? -3.086 2.651 -19.003 1.00 95.06 321 GLU A C 1
ATOM 2488 O O . GLU A 1 321 ? -4.251 2.257 -18.953 1.00 95.06 321 GLU A O 1
ATOM 2493 N N . CYS A 1 322 ? -2.147 2.244 -18.162 1.00 93.38 322 CYS A N 1
ATOM 2494 C CA . CYS A 1 322 ? -2.364 1.295 -17.090 1.00 93.38 322 CYS A CA 1
ATOM 2495 C C . CYS A 1 322 ? -2.652 1.952 -15.750 1.00 93.38 322 CYS A C 1
ATOM 2497 O O . CYS A 1 322 ? -2.953 1.210 -14.824 1.00 93.38 322 CYS A O 1
ATOM 2499 N N . ASN A 1 323 ? -2.557 3.276 -15.594 1.00 89.00 323 ASN A N 1
ATOM 2500 C CA . ASN A 1 323 ? -3.011 3.916 -14.367 1.00 89.00 323 ASN A CA 1
ATOM 2501 C C . ASN A 1 323 ? -4.463 4.390 -14.469 1.00 89.00 323 ASN A C 1
ATOM 2503 O O . ASN A 1 323 ? -4.875 4.995 -15.457 1.00 89.00 323 ASN A O 1
ATOM 2507 N N . ASP A 1 324 ? -5.230 4.150 -13.410 1.00 82.19 324 ASP A N 1
ATOM 2508 C CA . ASP A 1 324 ? -6.554 4.734 -13.234 1.00 82.19 324 ASP A CA 1
ATOM 2509 C C . ASP A 1 324 ? -6.483 6.244 -12.924 1.00 82.19 324 ASP A C 1
ATOM 2511 O O . ASP A 1 324 ? -5.411 6.863 -12.871 1.00 82.19 324 ASP A O 1
ATOM 2515 N N . ALA A 1 325 ? -7.653 6.863 -12.736 1.00 75.00 325 ALA A N 1
ATOM 2516 C CA . ALA A 1 325 ? -7.761 8.290 -12.435 1.00 75.00 325 ALA A CA 1
ATOM 2517 C C . ALA A 1 325 ? -6.977 8.696 -11.172 1.00 75.00 325 ALA A C 1
ATOM 2519 O O . ALA A 1 325 ? -6.461 9.817 -11.099 1.00 75.00 325 ALA A O 1
ATOM 2520 N N . ASP A 1 326 ? -6.835 7.764 -10.230 1.00 67.38 326 ASP A N 1
ATOM 2521 C CA . ASP A 1 326 ? -6.179 7.947 -8.940 1.00 67.38 326 ASP A CA 1
ATOM 2522 C C . ASP A 1 326 ? -4.671 7.633 -8.997 1.00 67.38 326 ASP A C 1
ATOM 2524 O O . ASP A 1 326 ? -3.922 7.941 -8.068 1.00 67.38 326 ASP A O 1
ATOM 2528 N N . GLY A 1 327 ? -4.180 7.118 -10.129 1.00 65.06 327 GLY A N 1
ATOM 2529 C CA . GLY A 1 327 ? -2.768 6.832 -10.367 1.00 65.06 327 GLY A CA 1
ATOM 2530 C C . GLY A 1 327 ? -2.324 5.434 -9.932 1.00 65.06 327 GLY A C 1
ATOM 2531 O O . GLY A 1 327 ? -1.116 5.180 -9.910 1.00 65.06 327 GLY A O 1
ATOM 2532 N N . TYR A 1 328 ? -3.259 4.545 -9.590 1.00 67.56 328 TYR A N 1
ATOM 2533 C CA . TYR A 1 328 ? -2.987 3.138 -9.299 1.00 67.56 328 TYR A CA 1
ATOM 2534 C C . TYR A 1 328 ? -3.071 2.295 -10.561 1.00 67.56 328 TYR A C 1
ATOM 2536 O O . TYR A 1 328 ? -3.701 2.688 -11.535 1.00 67.56 328 TYR A O 1
ATOM 2544 N N . ILE A 1 329 ? -2.456 1.112 -10.539 1.00 73.06 329 ILE A N 1
ATOM 2545 C CA . ILE A 1 329 ? -2.575 0.186 -11.660 1.00 73.06 329 ILE A CA 1
ATOM 2546 C C . ILE A 1 329 ? -4.029 -0.261 -11.844 1.00 73.06 329 ILE A C 1
ATOM 2548 O O . ILE A 1 329 ? -4.680 -0.695 -10.893 1.00 73.06 329 ILE A O 1
ATOM 2552 N N . SER A 1 330 ? -4.528 -0.159 -13.070 1.00 84.44 330 SER A N 1
ATOM 2553 C CA . SER A 1 330 ? -5.893 -0.504 -13.431 1.00 84.44 330 SER A CA 1
ATOM 2554 C C . SER A 1 330 ? -6.137 -2.003 -13.286 1.00 84.44 330 SER A C 1
ATOM 2556 O O . SER A 1 330 ? -5.223 -2.827 -13.420 1.00 84.44 330 SER A O 1
ATOM 2558 N N . GLY A 1 331 ? -7.398 -2.372 -13.048 1.00 76.94 331 GLY A N 1
ATOM 2559 C CA . GLY A 1 331 ? -7.805 -3.773 -12.972 1.00 76.94 331 GLY A CA 1
ATOM 2560 C C . GLY A 1 331 ? -7.460 -4.550 -14.246 1.00 76.94 331 GLY A C 1
ATOM 2561 O O . GLY A 1 331 ? -7.053 -5.708 -14.159 1.00 76.94 331 GLY A O 1
ATOM 2562 N N . GLU A 1 332 ? -7.544 -3.913 -15.420 1.00 87.44 332 GLU A N 1
ATOM 2563 C CA . GLU A 1 332 ? -7.165 -4.526 -16.695 1.00 87.44 332 GLU A CA 1
ATOM 2564 C C . GLU A 1 332 ? -5.673 -4.874 -16.749 1.00 87.44 332 GLU A C 1
ATOM 2566 O O . GLU A 1 332 ? -5.319 -5.995 -17.115 1.00 87.44 332 GLU A O 1
ATOM 2571 N N . CYS A 1 333 ? -4.789 -3.948 -16.362 1.00 88.19 333 CYS A N 1
ATOM 2572 C CA . CYS A 1 333 ? -3.347 -4.197 -16.393 1.00 88.19 333 CYS A CA 1
ATOM 2573 C C . CYS A 1 333 ? -2.902 -5.165 -15.289 1.00 88.19 333 CYS A C 1
ATOM 2575 O O . CYS A 1 333 ? -2.060 -6.031 -15.540 1.00 88.19 333 CYS A O 1
ATOM 2577 N N . ALA A 1 334 ? -3.520 -5.097 -14.107 1.00 77.31 334 ALA A N 1
ATOM 2578 C CA . ALA A 1 334 ? -3.281 -6.054 -13.031 1.00 77.31 334 ALA A CA 1
ATOM 2579 C C . ALA A 1 334 ? -3.667 -7.489 -13.438 1.00 77.31 334 ALA A C 1
ATOM 2581 O O . ALA A 1 334 ? -2.900 -8.423 -13.201 1.00 77.31 334 ALA A O 1
ATOM 2582 N N . ALA A 1 335 ? -4.809 -7.674 -14.113 1.00 82.50 335 ALA A N 1
ATOM 2583 C CA . ALA A 1 335 ? -5.253 -8.981 -14.607 1.00 82.50 335 ALA A CA 1
ATOM 2584 C C . ALA A 1 335 ? -4.318 -9.577 -15.677 1.00 82.50 335 ALA A C 1
ATOM 2586 O O . ALA A 1 335 ? -4.248 -10.797 -15.829 1.00 82.50 335 ALA A O 1
ATOM 2587 N N . LEU A 1 336 ? -3.580 -8.728 -16.398 1.00 87.56 336 LEU A N 1
ATOM 2588 C CA . LEU A 1 336 ? -2.561 -9.126 -17.372 1.00 87.56 336 LEU A CA 1
ATOM 2589 C C . LEU A 1 336 ? -1.178 -9.374 -16.741 1.00 87.56 336 LEU A C 1
ATOM 2591 O O . LEU A 1 336 ? -0.232 -9.705 -17.457 1.00 87.56 336 LEU A O 1
ATOM 2595 N N . GLY A 1 337 ? -1.040 -9.220 -15.419 1.00 82.62 337 GLY A N 1
ATOM 2596 C CA . GLY A 1 337 ? 0.235 -9.381 -14.717 1.00 82.62 337 GLY A CA 1
ATOM 2597 C C . GLY A 1 337 ? 1.257 -8.290 -15.046 1.00 82.62 337 GLY A C 1
ATOM 2598 O O . GLY A 1 337 ? 2.461 -8.505 -14.889 1.00 82.62 337 GLY A O 1
ATOM 2599 N N . ILE A 1 338 ? 0.796 -7.131 -15.526 1.00 85.00 338 ILE A N 1
ATOM 2600 C CA . ILE A 1 338 ? 1.644 -5.954 -15.683 1.00 85.00 338 ILE A CA 1
ATOM 2601 C C . ILE A 1 338 ? 1.862 -5.388 -14.283 1.00 85.00 338 ILE A C 1
ATOM 2603 O O . ILE A 1 338 ? 0.912 -5.028 -13.606 1.00 85.00 338 ILE A O 1
ATOM 2607 N N . ASP A 1 339 ? 3.104 -5.347 -13.823 1.00 76.88 339 ASP A N 1
ATOM 2608 C CA . ASP A 1 339 ? 3.492 -4.861 -12.489 1.00 76.88 339 ASP A CA 1
ATOM 2609 C C . ASP A 1 339 ? 4.674 -3.875 -12.551 1.00 76.88 339 ASP A C 1
ATOM 2611 O O . ASP A 1 339 ? 5.107 -3.340 -11.527 1.00 76.88 339 ASP A O 1
ATOM 2615 N N . LEU A 1 340 ? 5.178 -3.625 -13.764 1.00 79.44 340 LEU A N 1
ATOM 2616 C CA . LEU A 1 340 ? 6.283 -2.733 -14.065 1.00 79.44 340 LEU A CA 1
ATOM 2617 C C . LEU A 1 340 ? 5.996 -1.959 -15.351 1.00 79.44 340 LEU A C 1
ATOM 2619 O O . LEU A 1 340 ? 5.519 -2.524 -16.337 1.00 79.44 340 LEU A O 1
ATOM 2623 N N . TYR A 1 341 ? 6.327 -0.670 -15.354 1.00 88.56 341 TYR A N 1
ATOM 2624 C CA . TYR A 1 341 ? 6.216 0.179 -16.534 1.00 88.56 341 TYR A CA 1
ATOM 2625 C C . TYR A 1 341 ? 7.592 0.630 -17.046 1.00 88.56 341 TYR A C 1
ATOM 2627 O O . TYR A 1 341 ? 8.465 0.954 -16.236 1.00 88.56 341 TYR A O 1
ATOM 2635 N N . PRO A 1 342 ? 7.753 0.766 -18.373 1.00 93.19 342 PRO A N 1
ATOM 2636 C CA . PRO A 1 342 ? 6.866 0.204 -19.390 1.00 93.19 342 PRO A CA 1
ATOM 2637 C C . PRO A 1 342 ? 6.931 -1.331 -19.411 1.00 93.19 342 PRO A C 1
ATOM 2639 O O . PRO A 1 342 ? 7.891 -1.912 -18.926 1.00 93.19 342 PRO A O 1
ATOM 2642 N N . THR A 1 343 ? 5.936 -1.990 -19.996 1.00 94.56 343 THR A N 1
ATOM 2643 C CA . THR A 1 343 ? 6.005 -3.405 -20.389 1.00 94.56 343 THR A CA 1
ATOM 2644 C C . THR A 1 343 ? 5.475 -3.548 -21.810 1.00 94.56 343 THR A C 1
ATOM 2646 O O . THR A 1 343 ? 4.354 -3.136 -22.105 1.00 94.56 343 THR A O 1
ATOM 2649 N N . TRP A 1 344 ? 6.262 -4.146 -22.698 1.00 96.38 344 TRP A N 1
ATOM 2650 C CA . TRP A 1 344 ? 5.839 -4.456 -24.061 1.00 96.38 344 TRP A CA 1
ATOM 2651 C C . TRP A 1 344 ? 5.152 -5.815 -24.122 1.00 96.38 344 TRP A C 1
ATOM 2653 O O . TRP A 1 344 ? 5.661 -6.783 -23.569 1.00 96.38 344 TRP A O 1
ATOM 2663 N N . SER A 1 345 ? 4.041 -5.910 -24.845 1.00 96.69 345 SER A N 1
ATOM 2664 C CA . SER A 1 345 ? 3.468 -7.177 -25.291 1.00 96.69 345 SER A CA 1
ATOM 2665 C C . SER A 1 345 ? 3.672 -7.315 -26.792 1.00 96.69 345 SER A C 1
ATOM 2667 O O . SER A 1 345 ? 3.165 -6.499 -27.560 1.00 96.69 345 SER A O 1
ATOM 2669 N N . ILE A 1 346 ? 4.441 -8.321 -27.203 1.00 96.44 346 ILE A N 1
ATOM 2670 C CA . ILE A 1 346 ? 4.785 -8.597 -28.603 1.00 96.44 346 ILE A CA 1
ATOM 2671 C C . ILE A 1 346 ? 4.589 -10.096 -28.825 1.00 96.44 346 ILE A C 1
ATOM 2673 O O . ILE A 1 346 ? 5.128 -10.907 -28.072 1.00 96.44 346 ILE A O 1
ATOM 2677 N N . ASP A 1 347 ? 3.763 -10.468 -29.806 1.00 91.81 347 ASP A N 1
ATOM 2678 C CA . ASP A 1 347 ? 3.448 -11.867 -30.141 1.00 91.81 347 ASP A CA 1
ATOM 2679 C C . ASP A 1 347 ? 3.052 -12.733 -28.921 1.00 91.81 347 ASP A C 1
ATOM 2681 O O . ASP A 1 347 ? 3.424 -13.900 -28.789 1.00 91.81 347 ASP A O 1
ATOM 2685 N N . GLY A 1 348 ? 2.283 -12.144 -27.996 1.00 86.12 348 GLY A N 1
ATOM 2686 C CA . GLY A 1 348 ? 1.783 -12.812 -26.788 1.00 86.12 348 GLY A CA 1
ATOM 2687 C C . GLY A 1 348 ? 2.817 -12.997 -25.672 1.00 86.12 348 GLY A C 1
ATOM 2688 O O . GLY A 1 348 ? 2.497 -13.600 -24.649 1.00 86.12 348 GLY A O 1
ATOM 2689 N N . LYS A 1 349 ? 4.038 -12.478 -25.841 1.00 91.19 349 LYS A N 1
ATOM 2690 C CA . LYS A 1 349 ? 5.083 -12.448 -24.811 1.00 91.19 349 LYS A CA 1
ATOM 2691 C C . LYS A 1 349 ? 5.201 -11.053 -24.212 1.00 91.19 349 LYS A C 1
ATOM 2693 O O . LYS A 1 349 ? 5.077 -10.059 -24.925 1.00 91.19 349 LYS A O 1
ATOM 2698 N N . SER A 1 350 ? 5.468 -11.000 -22.910 1.00 90.06 350 SER A N 1
ATOM 2699 C CA . SER A 1 350 ? 5.656 -9.751 -22.171 1.00 90.06 350 SER A CA 1
ATOM 2700 C C . SER A 1 350 ? 7.136 -9.486 -21.909 1.00 90.06 350 SER A C 1
ATOM 2702 O O . SER A 1 350 ? 7.842 -10.354 -21.396 1.00 90.06 350 SER A O 1
ATOM 2704 N N . TYR A 1 351 ? 7.583 -8.273 -22.215 1.00 89.06 351 TYR A N 1
ATOM 2705 C CA . TYR A 1 351 ? 8.948 -7.792 -22.032 1.00 89.06 351 TYR A CA 1
ATOM 2706 C C . TYR A 1 351 ? 8.906 -6.578 -21.118 1.00 89.06 351 TYR A C 1
ATOM 2708 O O . TYR A 1 351 ? 8.466 -5.497 -21.512 1.00 89.06 351 TYR A O 1
ATOM 2716 N N . LYS A 1 352 ? 9.286 -6.794 -19.860 1.00 87.62 352 LYS A N 1
ATOM 2717 C CA . LYS A 1 352 ? 9.221 -5.763 -18.829 1.00 87.62 352 LYS A CA 1
ATOM 2718 C C . LYS A 1 352 ? 10.370 -4.774 -18.995 1.00 87.62 352 LYS A C 1
ATOM 2720 O O . LYS A 1 352 ? 11.489 -5.160 -19.321 1.00 87.62 352 LYS A O 1
ATOM 2725 N N . GLY A 1 353 ? 10.074 -3.515 -18.712 1.00 81.31 353 GLY A N 1
ATOM 2726 C CA . GLY A 1 353 ? 11.023 -2.420 -18.747 1.00 81.31 353 GLY A CA 1
ATOM 2727 C C . GLY A 1 353 ? 11.289 -1.851 -20.148 1.00 81.31 353 GLY A C 1
ATOM 2728 O O . GLY A 1 353 ? 10.701 -2.284 -21.145 1.00 81.31 353 GLY A O 1
ATOM 2729 N N . MET A 1 354 ? 12.131 -0.816 -20.219 1.00 87.50 354 MET A N 1
ATOM 2730 C CA . MET A 1 354 ? 12.439 -0.151 -21.486 1.00 87.50 354 MET A CA 1
ATOM 2731 C C . MET A 1 354 ? 13.293 -1.032 -22.391 1.00 87.50 354 MET A C 1
ATOM 2733 O O . MET A 1 354 ? 14.195 -1.736 -21.951 1.00 87.50 354 MET A O 1
ATOM 2737 N N . GLN A 1 355 ? 13.014 -0.908 -23.680 1.00 88.50 355 GLN A N 1
ATOM 2738 C CA . GLN A 1 355 ? 13.668 -1.587 -24.775 1.00 88.50 355 GLN A CA 1
ATOM 2739 C C . GLN A 1 355 ? 14.241 -0.532 -25.723 1.00 88.50 355 GLN A C 1
ATOM 2741 O O . GLN A 1 355 ? 13.556 0.417 -26.125 1.00 88.50 355 GLN A O 1
ATOM 2746 N N . THR A 1 356 ? 15.495 -0.705 -26.116 1.00 85.69 356 THR A N 1
ATOM 2747 C CA . THR A 1 356 ? 16.100 0.054 -27.214 1.00 85.69 356 THR A CA 1
ATOM 2748 C C . THR A 1 356 ? 15.375 -0.234 -28.532 1.00 85.69 356 THR A C 1
ATOM 2750 O O . THR A 1 356 ? 14.726 -1.270 -28.695 1.00 85.69 356 THR A O 1
ATOM 2753 N N . LEU A 1 357 ? 15.512 0.658 -29.520 1.00 92.19 357 LEU A N 1
ATOM 2754 C CA . LEU A 1 357 ? 14.935 0.424 -30.850 1.00 92.19 357 LEU A CA 1
ATOM 2755 C C . LEU A 1 357 ? 15.487 -0.860 -31.497 1.00 92.19 357 LEU A C 1
ATOM 2757 O O . LEU A 1 357 ? 14.747 -1.564 -32.175 1.00 92.19 357 LEU A O 1
ATOM 2761 N N . GLU A 1 358 ? 16.759 -1.196 -31.257 1.00 87.75 358 GLU A N 1
ATOM 2762 C CA . GLU A 1 358 ? 17.373 -2.436 -31.753 1.00 87.75 358 GLU A CA 1
ATOM 2763 C C . GLU A 1 358 ? 16.808 -3.686 -31.066 1.00 87.75 358 GLU A C 1
ATOM 2765 O O . GLU A 1 358 ? 16.529 -4.676 -31.740 1.00 87.75 358 GLU A O 1
ATOM 2770 N N . GLN A 1 359 ? 16.574 -3.640 -29.750 1.00 89.31 359 GLN A N 1
ATOM 2771 C CA . GLN A 1 359 ? 15.906 -4.733 -29.039 1.00 89.31 359 GLN A CA 1
ATOM 2772 C C . GLN A 1 359 ? 14.473 -4.906 -29.529 1.00 89.31 359 GLN A C 1
ATOM 2774 O O . GLN A 1 359 ? 14.081 -6.020 -29.843 1.00 89.31 359 GLN A O 1
ATOM 2779 N N . LEU A 1 360 ? 13.698 -3.826 -29.667 1.00 93.88 360 LEU A N 1
ATOM 2780 C CA . LEU A 1 360 ? 12.329 -3.920 -30.183 1.00 93.88 360 LEU A CA 1
ATOM 2781 C C . LEU A 1 360 ? 12.294 -4.501 -31.589 1.00 93.88 360 LEU A C 1
ATOM 2783 O O . LEU A 1 360 ? 11.441 -5.337 -31.873 1.00 93.88 360 LEU A O 1
ATOM 2787 N N . LYS A 1 361 ? 13.251 -4.112 -32.431 1.00 94.31 361 LYS A N 1
ATOM 2788 C CA . LYS A 1 361 ? 13.450 -4.684 -33.757 1.00 94.31 361 LYS A CA 1
ATOM 2789 C C . LYS A 1 361 ? 13.646 -6.207 -33.677 1.00 94.31 361 LYS A C 1
ATOM 2791 O O . LYS A 1 361 ? 12.837 -6.961 -34.207 1.00 94.31 361 LYS A O 1
ATOM 2796 N N . ALA A 1 362 ? 14.621 -6.653 -32.884 1.00 92.31 362 ALA A N 1
ATOM 2797 C CA . ALA A 1 362 ? 14.909 -8.073 -32.680 1.00 92.31 362 ALA A CA 1
ATOM 2798 C C . ALA A 1 362 ? 13.756 -8.864 -32.028 1.00 92.31 362 ALA A C 1
ATOM 2800 O O . ALA A 1 362 ? 13.532 -10.018 -32.374 1.00 92.31 362 ALA A O 1
ATOM 2801 N N . LEU A 1 363 ? 13.023 -8.267 -31.084 1.00 92.38 363 LEU A N 1
ATOM 2802 C CA . LEU A 1 363 ? 11.930 -8.916 -30.352 1.00 92.38 363 LEU A CA 1
ATOM 2803 C C . LEU A 1 363 ? 10.655 -9.084 -31.186 1.00 92.38 363 LEU A C 1
ATOM 2805 O O . LEU A 1 363 ? 9.835 -9.939 -30.860 1.00 92.38 363 LEU A O 1
ATOM 2809 N N . SER A 1 364 ? 10.465 -8.255 -32.213 1.00 92.69 364 SER A N 1
ATOM 2810 C CA . SER A 1 364 ? 9.254 -8.236 -33.044 1.00 92.69 364 SER A CA 1
ATOM 2811 C C . SER A 1 364 ? 9.447 -8.821 -34.443 1.00 92.69 364 SER A C 1
ATOM 2813 O O . SER A 1 364 ? 8.483 -8.883 -35.214 1.00 92.69 364 SER A O 1
ATOM 2815 N N . ASP A 1 365 ? 10.662 -9.281 -34.762 1.00 90.56 365 ASP A N 1
ATOM 2816 C CA . ASP A 1 365 ? 11.095 -9.649 -36.116 1.00 90.56 365 ASP A CA 1
ATOM 2817 C C . ASP A 1 365 ? 10.832 -8.528 -37.138 1.00 90.56 365 ASP A C 1
ATOM 2819 O O . ASP A 1 365 ? 10.440 -8.777 -38.284 1.00 90.56 365 ASP A O 1
ATOM 2823 N N . CYS A 1 366 ? 11.013 -7.289 -36.684 1.00 88.88 366 CYS A N 1
ATOM 2824 C CA . CYS A 1 366 ? 11.174 -6.118 -37.530 1.00 88.88 366 CYS A CA 1
ATOM 2825 C C . CYS A 1 366 ? 12.681 -5.919 -37.809 1.00 88.88 366 CYS A C 1
ATOM 2827 O O . CYS A 1 366 ? 13.005 -5.009 -38.596 1.00 88.88 366 CYS A O 1
#

Nearest PDB structures (foldseek):
  3kp8-assembly1_A  TM=9.265E-01  e=1.315E-06  Synechococcus sp. JA-2-3B'a(2-13)
  3kp9-assembly1_A  TM=9.086E-01  e=2.447E-04  Synechococcus sp. JA-2-3B'a(2-13)
  1m5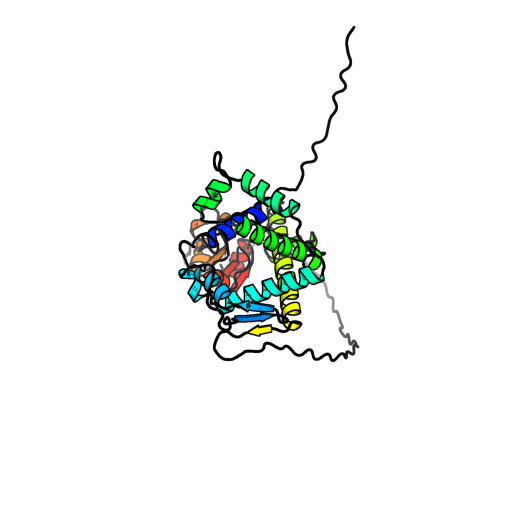y-assembly1_C-3  TM=7.036E-01  e=9.090E-05  Escherichia coli
  1m5y-assembly1_B-4  TM=7.024E-01  e=9.604E-05  Escherichia coli
  4nv6-assembly1_A  TM=3.187E-01  e=3.025E-05  Synechococcus sp. JA-2-3B'a(2-13)

Secondary structure (DSSP, 8-state):
-----------------SHHHHHHHHHHHHHHHHH--------S----S-PPEEEEETTEEEEHHHHHHHHHTS-GGGTTTS-HHHHHHHHHHHHHHHHHHHHTT----HHHHHHHHHHHHHHSPTT--HHHHHHHTT--HHHHHHHHHHHHHHHHHIIIIISTT----HHHHHHHHHHHSTT----HHHHHHHHHHHHHHHHHHHHHHHHHHHHHTS-EEE-TTSS-EEE---------------------------------------------------HHHHHHHTT-EEEE-TT-HHHHHHHHTTGGGGGGSEEEE-B-TTSSBPHHHHHTT--SSSEEEETTEEEES---HHHHHHHHT-

Mean predicted aligned error: 18.44 Å

Sequence (366 aa):
MVNKMAKSRKSKKNGKRNSTRNFILGLIILFLVVAIVVTLTSDLNPPKDEEAVAATVNGEKIYSEYLDAQYEKVPEQLRASYTKQVLLDQIIDRVLVFQEAAKAGISVTEDEIQAVIDEISRDLPEGKTLEEALTEDSLALDDVKVEIQQQLLLSKFLEEKVFLNIGITAQEIDNFAKESFEGIELTNETRQQIERFLLLQKQKDAYSRFINQTRASSEIVILIGGEAETETAAAETSETAPAQEDEETAPEEEEAAAASTEGQETPGSAEEATEASAVPISLADCLKEKKAILYGSEKCTFTTEQIALFGEEAGKINFFECNDADGYISGECAALGIDLYPTWSIDGKSYKGMQTLEQLKALSDC

Solvent-accessible surface area (backbone atoms only — not comparable to full-atom values): 22749 Å² total; per-residue (Å²): 134,89,77,92,80,86,81,83,83,80,81,82,81,82,77,97,70,65,70,68,54,58,51,55,51,48,51,52,52,54,52,48,60,52,64,52,76,66,89,83,88,80,77,100,72,78,79,98,59,86,77,59,53,32,29,30,52,73,84,45,76,41,45,35,66,58,54,50,60,56,48,70,51,50,56,77,87,48,46,84,83,52,42,72,64,59,53,47,53,53,50,51,53,52,51,51,51,51,52,51,25,53,75,70,69,58,80,71,54,72,69,60,47,48,54,49,52,57,46,56,49,66,72,43,60,91,95,53,51,61,69,57,54,30,56,76,52,68,47,54,69,68,61,52,50,52,52,48,41,53,52,50,39,51,51,52,39,40,53,71,67,56,45,56,90,71,77,79,52,73,64,57,47,52,51,52,42,51,72,27,30,48,96,58,88,80,47,76,65,56,50,52,52,46,47,52,51,53,46,51,50,53,48,52,52,36,48,52,53,50,52,54,53,51,53,52,74,42,55,43,40,40,44,64,89,85,57,74,53,69,62,74,62,79,86,80,88,76,92,77,86,84,84,87,81,89,86,89,81,84,86,82,88,85,88,85,83,88,81,87,81,89,86,85,84,87,90,84,86,88,84,91,75,92,70,81,85,67,76,82,72,50,68,47,57,45,40,44,76,61,60,28,34,40,37,22,32,91,87,34,66,54,28,47,51,51,42,53,75,48,56,95,48,33,86,52,55,46,69,43,75,28,46,42,98,88,66,46,77,25,73,71,37,52,76,70,68,54,86,55,63,17,23,36,36,41,90,91,41,78,45,61,25,43,65,44,73,68,52,49,28,68,71,64,79,94

Radius of gyration: 30.49 Å; Cα contacts (8 Å, |Δi|>4): 310; chains: 1; bounding box: 77×91×88 Å

Foldseek 3Di:
DDDDDDDDDDDDDDDPPPPVLVVLVVVLVVVLVLVQPDDDDDDPDDDPDPFDFQKAWQNRTDGPVNLVVSLVSPPPVCCVVCDSVNSVVVVNLLVLLVVVLVVVVHFDDPVNLVVVVVVVQVPDDPPDGPVNVCVVSVHDPVVSSVVSRSVVSSVVSLVVPQCVPQADDPVNLVVCCCQFPPPDDQDPVNSVVSRVLVSVVSSVVSSVVVSVVSVQVIFMWGDPPPDTDTPHNDDDDDDDDDDDDDDDDDDDDDDDDDDDDDDDDDDDDDDDDDDPPDPPDDLLRLCVVQVKEWEAAPPDPQQVVLLCLCPPSSVSHRYDHQADPVGDGDPVCVVVVNPAPTWMQGPNDIRHHHDHSVRSCVRRVD

pLDDT: mean 73.02, std 23.5, range [25.77, 97.69]